Protein AF-A0A359LTY8-F1 (afdb_monomer_lite)

Structure (mmCIF, N/CA/C/O backbone):
data_AF-A0A359LTY8-F1
#
_entry.id   AF-A0A359LTY8-F1
#
loop_
_atom_site.group_PDB
_atom_site.id
_atom_site.type_symbol
_atom_site.label_atom_id
_atom_site.label_alt_id
_atom_site.label_comp_id
_atom_site.label_asym_id
_atom_site.label_entity_id
_atom_site.label_seq_id
_atom_site.pdbx_PDB_ins_code
_atom_site.Cartn_x
_atom_site.Cartn_y
_atom_site.Cartn_z
_atom_site.occupancy
_atom_site.B_iso_or_equiv
_atom_site.auth_seq_id
_atom_site.auth_comp_id
_atom_site.auth_asym_id
_atom_site.auth_atom_id
_atom_site.pdbx_PDB_model_num
ATOM 1 N N . MET A 1 1 ? -31.090 0.690 12.056 1.00 38.19 1 MET A N 1
ATOM 2 C CA . MET A 1 1 ? -30.460 1.185 13.301 1.00 38.19 1 MET A CA 1
ATOM 3 C C . MET A 1 1 ? -28.945 1.037 13.188 1.00 38.19 1 MET A C 1
ATOM 5 O O . MET A 1 1 ? -28.406 -0.015 13.500 1.00 38.19 1 MET A O 1
ATOM 9 N N . THR A 1 2 ? -28.250 2.045 12.663 1.00 41.59 2 THR A N 1
ATOM 10 C CA . THR A 1 2 ? -26.782 2.057 12.565 1.00 41.59 2 THR A CA 1
ATOM 11 C C . THR A 1 2 ? -26.205 2.584 13.872 1.00 41.59 2 THR A C 1
ATOM 13 O O . THR A 1 2 ? -26.205 3.787 14.115 1.00 41.59 2 THR A O 1
ATOM 16 N N . ARG A 1 3 ? -25.749 1.672 14.737 1.00 47.59 3 ARG A N 1
ATOM 17 C CA . ARG A 1 3 ? -24.949 2.017 15.918 1.00 47.59 3 ARG A CA 1
ATOM 18 C C . ARG A 1 3 ? -23.685 2.731 15.429 1.00 47.59 3 ARG A C 1
ATOM 20 O O . ARG A 1 3 ? -22.875 2.121 14.736 1.00 47.59 3 ARG A O 1
ATOM 27 N N . THR A 1 4 ? -23.524 4.002 15.782 1.00 49.31 4 THR A N 1
ATOM 28 C CA . THR A 1 4 ? -22.306 4.806 15.595 1.00 49.31 4 THR A CA 1
ATOM 29 C C . THR A 1 4 ? -21.223 4.333 16.568 1.00 49.31 4 THR A C 1
ATOM 31 O O . THR A 1 4 ? -20.858 5.030 17.510 1.00 49.31 4 THR A O 1
ATOM 34 N N . GLY A 1 5 ? -20.787 3.084 16.412 1.00 60.16 5 GLY A N 1
ATOM 35 C CA . GLY A 1 5 ? -19.687 2.499 17.170 1.00 60.16 5 GLY A CA 1
ATOM 36 C C . GLY A 1 5 ? -18.412 2.490 16.338 1.00 60.16 5 GLY A C 1
ATOM 37 O O . GLY A 1 5 ? -18.469 2.340 15.119 1.00 60.16 5 GLY A O 1
ATOM 38 N N . THR A 1 6 ? -17.266 2.623 16.998 1.00 84.44 6 THR A N 1
ATOM 39 C CA . THR A 1 6 ? -15.943 2.475 16.385 1.00 84.44 6 THR A CA 1
ATOM 40 C C . THR A 1 6 ? -15.861 1.152 15.619 1.00 84.44 6 THR A C 1
ATOM 42 O O . THR A 1 6 ? -16.055 0.078 16.197 1.00 84.44 6 THR A O 1
ATOM 45 N N . HIS A 1 7 ? -15.601 1.228 14.313 1.00 89.62 7 HIS A N 1
ATOM 46 C CA . HIS A 1 7 ? -15.400 0.048 13.478 1.00 89.62 7 HIS A CA 1
ATOM 47 C C . HIS A 1 7 ? -13.996 -0.541 13.706 1.00 89.62 7 HIS A C 1
ATOM 49 O O . HIS A 1 7 ? -13.053 0.211 13.963 1.00 89.62 7 HIS A O 1
ATOM 55 N N . PRO A 1 8 ? -13.837 -1.872 13.620 1.00 91.56 8 PRO A N 1
ATOM 56 C CA . PRO A 1 8 ? -12.529 -2.519 13.590 1.00 91.56 8 PRO A CA 1
ATOM 57 C C . PRO A 1 8 ? -11.682 -1.998 12.425 1.00 91.56 8 PRO A C 1
ATOM 59 O O . PRO A 1 8 ? -12.214 -1.681 11.363 1.00 91.56 8 PRO A O 1
ATOM 62 N N . GLY A 1 9 ? -10.365 -1.929 12.615 1.00 93.00 9 GLY A N 1
ATOM 63 C CA . GLY A 1 9 ? -9.453 -1.487 11.560 1.00 93.00 9 GLY A CA 1
ATOM 64 C C . GLY A 1 9 ? -9.380 -2.479 10.396 1.00 93.00 9 GLY A C 1
ATOM 65 O O . GLY A 1 9 ? -9.531 -3.687 10.588 1.00 93.00 9 GLY A O 1
ATOM 66 N N . GLU A 1 10 ? -9.071 -1.979 9.200 1.00 94.56 10 GLU A N 1
ATOM 67 C CA . GLU A 1 10 ? -9.000 -2.768 7.958 1.00 94.56 10 GLU A CA 1
ATOM 68 C C . GLU A 1 10 ? -8.065 -3.981 8.074 1.00 94.56 10 GLU A C 1
ATOM 70 O O . GLU A 1 10 ? -8.433 -5.091 7.696 1.00 94.56 10 GLU A O 1
ATOM 75 N N . ALA A 1 11 ? -6.893 -3.808 8.696 1.00 94.56 11 ALA A N 1
ATOM 76 C CA . ALA A 1 11 ? -5.943 -4.898 8.915 1.00 94.56 11 ALA A CA 1
ATOM 77 C C . ALA A 1 11 ? -6.537 -6.046 9.751 1.00 94.56 11 ALA A C 1
ATOM 79 O O . ALA A 1 11 ? -6.280 -7.214 9.469 1.00 94.56 11 ALA A O 1
ATOM 80 N N . GLN A 1 12 ? -7.368 -5.742 10.755 1.00 95.19 12 GLN A N 1
ATOM 81 C CA . GLN A 1 12 ? -8.017 -6.772 11.572 1.00 95.19 12 GLN A CA 1
ATOM 82 C C . GLN A 1 12 ? -9.077 -7.532 10.774 1.00 95.19 12 GLN A C 1
ATOM 84 O O . GLN A 1 12 ? -9.189 -8.747 10.923 1.00 95.19 12 GLN A O 1
ATOM 89 N N . LEU A 1 13 ? -9.832 -6.833 9.921 1.00 96.31 13 LEU A N 1
ATOM 90 C CA . LEU A 1 13 ? -10.826 -7.442 9.035 1.00 96.31 13 LEU A CA 1
ATOM 91 C C . LEU A 1 13 ? -10.159 -8.355 8.000 1.00 96.31 13 LEU A C 1
ATOM 93 O O . LEU A 1 13 ? -10.617 -9.480 7.803 1.00 96.31 13 LEU A O 1
ATOM 97 N N . ALA A 1 14 ? -9.049 -7.914 7.406 1.00 96.00 14 ALA A N 1
ATOM 98 C CA . ALA A 1 14 ? -8.274 -8.699 6.449 1.00 96.00 14 ALA A CA 1
ATOM 99 C C . ALA A 1 14 ? -7.640 -9.947 7.091 1.00 96.00 14 ALA A C 1
ATOM 101 O O . ALA A 1 14 ? -7.795 -11.051 6.569 1.00 96.00 14 ALA A O 1
ATOM 102 N N . LEU A 1 15 ? -6.995 -9.803 8.257 1.00 95.88 15 LEU A N 1
ATOM 103 C CA . LEU A 1 15 ? -6.442 -10.938 9.011 1.00 95.88 15 LEU A CA 1
ATOM 104 C C . LEU A 1 15 ? -7.540 -11.920 9.429 1.00 95.88 15 LEU A C 1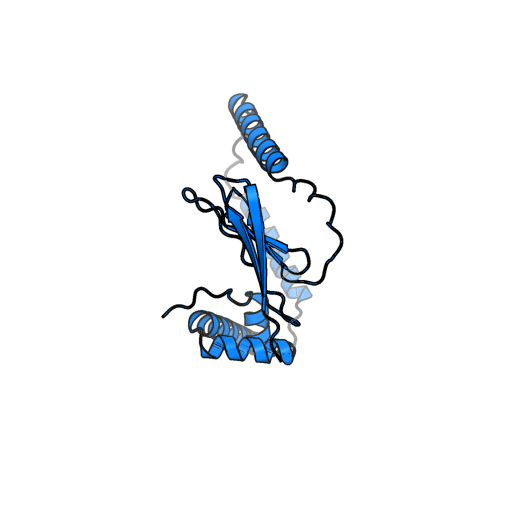
ATOM 106 O O . LEU A 1 15 ? -7.363 -13.133 9.352 1.00 95.88 15 LEU A O 1
ATOM 110 N N . HIS A 1 16 ? -8.705 -11.416 9.836 1.00 96.12 16 HIS A N 1
ATOM 111 C CA . HIS A 1 16 ? -9.835 -12.268 10.185 1.00 96.12 16 HIS A CA 1
ATOM 112 C C . HIS A 1 16 ? -10.397 -13.032 8.988 1.00 96.12 16 HIS A C 1
ATOM 114 O O . HIS A 1 16 ? -10.717 -14.208 9.137 1.00 96.12 16 HIS A O 1
ATOM 120 N N . ALA A 1 17 ? -10.463 -12.404 7.809 1.00 95.62 17 ALA A N 1
ATOM 121 C CA . ALA A 1 17 ? -10.912 -13.053 6.579 1.00 95.62 17 ALA A CA 1
ATOM 122 C C . ALA A 1 17 ? -10.050 -14.271 6.199 1.00 95.62 17 ALA A C 1
ATOM 124 O O . ALA A 1 17 ? -10.551 -15.198 5.568 1.00 95.62 17 ALA A O 1
ATOM 125 N N . ARG A 1 18 ? -8.772 -14.286 6.603 1.00 92.50 18 ARG A N 1
ATOM 126 C CA . ARG A 1 18 ? -7.834 -15.399 6.380 1.00 92.50 18 ARG A CA 1
ATOM 127 C C . ARG A 1 18 ? -7.682 -16.346 7.571 1.00 92.50 18 ARG A C 1
ATOM 129 O O . ARG A 1 18 ? -7.053 -17.385 7.426 1.00 92.50 18 ARG A O 1
ATOM 136 N N . GLY A 1 19 ? -8.277 -16.023 8.720 1.00 92.94 19 GLY A N 1
ATOM 137 C CA . GLY A 1 19 ? -8.120 -16.799 9.954 1.00 92.94 19 GLY A CA 1
ATOM 138 C C . GLY A 1 19 ? -6.815 -16.531 10.714 1.00 92.94 19 GLY A C 1
ATOM 139 O O . GLY A 1 19 ? -6.555 -17.198 11.709 1.00 92.94 19 GLY A O 1
ATOM 140 N N . ASP A 1 20 ? -6.042 -15.522 10.309 1.00 94.50 20 ASP A N 1
ATOM 141 C CA . ASP A 1 20 ? -4.725 -15.184 10.871 1.00 94.50 20 ASP A CA 1
ATOM 142 C C . ASP A 1 20 ? -4.814 -14.279 12.115 1.00 94.50 20 ASP A C 1
ATOM 144 O O . ASP A 1 20 ? -3.811 -13.867 12.700 1.00 94.50 20 ASP A O 1
ATOM 148 N N . LEU A 1 21 ? -6.031 -13.924 12.532 1.00 93.88 21 LEU A N 1
ATOM 149 C CA . LEU A 1 21 ? -6.259 -13.095 13.708 1.00 93.88 21 LEU A CA 1
ATOM 150 C C . LEU A 1 21 ? -6.234 -13.957 14.982 1.00 93.88 21 LEU A C 1
ATOM 152 O O . LEU A 1 21 ? -6.953 -14.949 15.078 1.00 93.88 21 LEU A O 1
ATOM 156 N N . GLY A 1 22 ? -5.468 -13.545 15.998 1.00 93.62 22 GLY A N 1
ATOM 157 C CA . GLY A 1 22 ? -5.382 -14.271 17.271 1.00 93.62 22 GLY A CA 1
ATOM 158 C C . GLY A 1 22 ? -6.752 -14.517 17.925 1.00 93.62 22 GLY A C 1
ATOM 159 O O . GLY A 1 22 ? -7.654 -13.680 17.839 1.00 93.62 22 GLY A O 1
ATOM 160 N N . SER A 1 23 ? -6.908 -15.650 18.618 1.00 93.38 23 SER A N 1
ATOM 161 C CA . SER A 1 23 ? -8.205 -16.206 19.050 1.00 93.38 23 SER A CA 1
ATOM 162 C C . SER A 1 23 ? -9.117 -15.225 19.801 1.00 93.38 23 SER A C 1
ATOM 164 O O . SER A 1 23 ? -10.321 -15.168 19.537 1.00 93.38 23 SER A O 1
ATOM 166 N N . TRP A 1 24 ? -8.552 -14.408 20.696 1.00 93.62 24 TRP A N 1
ATOM 167 C CA . TRP A 1 24 ? -9.291 -13.381 21.441 1.00 93.62 24 TRP A CA 1
ATOM 168 C C . TRP A 1 24 ? -9.776 -12.230 20.554 1.00 93.62 24 TRP A C 1
ATOM 170 O O . TRP A 1 24 ? -10.943 -11.832 20.621 1.00 93.62 24 TRP A O 1
ATOM 180 N N . ALA A 1 25 ? -8.904 -11.719 19.684 1.00 92.88 25 ALA A N 1
ATOM 181 C CA . ALA A 1 25 ? -9.248 -10.661 18.741 1.00 92.88 25 ALA A CA 1
ATOM 182 C C . ALA A 1 25 ? -10.275 -11.156 17.708 1.00 92.88 25 ALA A C 1
ATOM 184 O O . ALA A 1 25 ? -11.252 -10.460 17.433 1.00 92.88 25 ALA A O 1
ATOM 185 N N . ALA A 1 26 ? -10.131 -12.395 17.227 1.00 94.06 26 ALA A N 1
ATOM 186 C CA . ALA A 1 26 ? -11.101 -13.053 16.357 1.00 94.06 26 ALA A CA 1
ATOM 187 C C . ALA A 1 26 ? -12.468 -13.235 17.026 1.00 94.06 26 ALA A C 1
ATOM 189 O O . ALA A 1 26 ? -13.500 -13.061 16.381 1.00 94.06 26 ALA A O 1
ATOM 190 N N . TRP A 1 27 ? -12.521 -13.566 18.318 1.00 95.31 27 TRP A N 1
ATOM 191 C CA . TRP A 1 27 ? -13.790 -13.644 19.045 1.00 95.31 27 TRP A CA 1
ATOM 192 C C . TRP A 1 27 ? -14.477 -12.276 19.176 1.00 95.31 27 TRP A C 1
ATOM 194 O O . TRP A 1 27 ? -15.658 -12.148 18.837 1.00 95.31 27 TRP A O 1
ATOM 204 N N . LYS A 1 28 ? -13.742 -11.237 19.596 1.00 93.75 28 LYS A N 1
ATOM 205 C CA . LYS A 1 28 ? -14.280 -9.868 19.705 1.00 93.75 28 LYS A CA 1
ATOM 206 C C . LYS A 1 28 ? -14.789 -9.363 18.354 1.00 93.75 28 LYS A C 1
ATOM 208 O O . LYS A 1 28 ? -15.870 -8.780 18.280 1.00 93.75 28 LYS A O 1
ATOM 213 N N . LEU A 1 29 ? -14.030 -9.620 17.291 1.00 94.56 29 LEU A N 1
ATOM 214 C CA . LEU A 1 29 ? -14.402 -9.219 15.944 1.00 94.56 29 LEU A CA 1
ATOM 215 C C . LEU A 1 29 ? -15.642 -9.970 15.447 1.00 94.56 29 LEU A C 1
ATOM 217 O O . LEU A 1 29 ? -16.570 -9.322 14.977 1.00 94.56 29 LEU A O 1
ATOM 221 N N . ARG A 1 30 ? -15.736 -11.292 15.649 1.00 94.81 30 ARG A N 1
ATOM 222 C CA . ARG A 1 30 ? -16.945 -12.075 15.319 1.00 94.81 30 ARG A CA 1
ATOM 223 C C . ARG A 1 30 ? -18.203 -11.520 15.983 1.00 94.81 30 ARG A C 1
ATOM 225 O O . ARG A 1 30 ? -19.237 -11.407 15.329 1.00 94.81 30 ARG A O 1
ATOM 232 N N . ARG A 1 31 ? -18.112 -11.098 17.251 1.00 94.44 31 ARG A N 1
ATOM 233 C CA . ARG A 1 31 ? -19.228 -10.423 17.935 1.00 94.44 31 ARG A CA 1
ATOM 234 C C . ARG A 1 31 ? -19.644 -9.123 17.249 1.00 94.44 31 ARG A C 1
ATOM 236 O O . ARG A 1 31 ? -20.834 -8.840 17.199 1.00 94.44 31 ARG A O 1
ATOM 243 N N . HIS A 1 32 ? -18.695 -8.336 16.744 1.00 94.50 32 HIS A N 1
ATOM 244 C CA . HIS A 1 32 ? -19.001 -7.120 15.986 1.00 94.50 32 HIS A CA 1
ATOM 245 C C . HIS A 1 32 ? -19.616 -7.443 14.616 1.00 94.50 32 HIS A C 1
ATOM 247 O O . HIS A 1 32 ? -20.603 -6.821 14.227 1.00 94.50 32 HIS A O 1
ATOM 253 N N . LEU A 1 33 ? -19.079 -8.436 13.902 1.00 95.31 33 LEU A N 1
ATOM 254 C CA . LEU A 1 33 ? -19.579 -8.850 12.586 1.00 95.31 33 LEU A CA 1
ATOM 255 C C . LEU A 1 33 ? -21.029 -9.346 12.645 1.00 95.31 33 LEU A C 1
ATOM 257 O O . LEU A 1 33 ? -21.794 -9.055 11.735 1.00 95.31 33 LEU A O 1
ATOM 261 N N . ALA A 1 34 ? -21.442 -9.979 13.748 1.00 94.75 34 ALA A N 1
ATOM 262 C CA . ALA A 1 34 ? -22.824 -10.421 13.958 1.00 94.75 34 ALA A CA 1
ATOM 263 C C . ALA A 1 34 ? -23.863 -9.279 13.978 1.00 94.75 34 ALA A C 1
ATOM 265 O O . ALA A 1 34 ? -25.053 -9.527 13.807 1.00 94.75 34 ALA A O 1
ATOM 266 N N . VAL A 1 35 ? -23.435 -8.033 14.205 1.00 93.56 35 VAL A N 1
ATOM 267 C CA . VAL A 1 35 ? -24.318 -6.853 14.277 1.00 93.56 35 VAL A CA 1
ATOM 268 C C . VAL A 1 35 ? -23.990 -5.780 13.238 1.00 93.56 35 VAL A C 1
ATOM 270 O O . VAL A 1 35 ? -24.796 -4.874 13.027 1.00 93.56 35 VAL A O 1
ATOM 273 N N . CYS A 1 36 ? -22.833 -5.853 12.575 1.00 95.06 36 CYS A N 1
ATOM 274 C CA . CYS A 1 36 ? -22.389 -4.847 11.617 1.00 95.06 36 CYS A CA 1
ATOM 275 C C . CYS A 1 36 ? -22.279 -5.408 10.193 1.00 95.06 36 CYS A C 1
ATOM 277 O O . CYS A 1 36 ? -21.237 -5.920 9.783 1.00 95.06 36 CYS A O 1
ATOM 279 N N . ALA A 1 37 ? -23.324 -5.180 9.392 1.00 94.56 37 ALA A N 1
ATOM 280 C CA . ALA A 1 37 ? -23.362 -5.591 7.987 1.00 94.56 37 ALA A CA 1
ATOM 281 C C . ALA A 1 37 ? -22.264 -4.941 7.120 1.00 94.56 37 ALA A C 1
ATOM 283 O O . ALA A 1 37 ? -21.898 -5.481 6.081 1.00 94.56 37 ALA A O 1
ATOM 284 N N . ARG A 1 38 ? -21.735 -3.769 7.507 1.00 94.50 38 ARG A N 1
ATOM 285 C CA . ARG A 1 38 ? -20.628 -3.124 6.780 1.00 94.50 38 ARG A CA 1
ATOM 286 C C . ARG A 1 38 ? -19.344 -3.939 6.906 1.00 94.50 38 ARG A C 1
ATOM 288 O O . ARG A 1 38 ? -18.784 -4.335 5.891 1.00 94.50 38 ARG A O 1
ATOM 295 N N . CYS A 1 39 ? -18.915 -4.200 8.138 1.00 95.75 39 CYS A N 1
ATOM 296 C CA . CYS A 1 39 ? -17.687 -4.945 8.392 1.00 95.75 39 CYS A CA 1
ATOM 297 C C . CYS A 1 39 ? -17.805 -6.396 7.910 1.00 95.75 39 CYS A C 1
ATOM 299 O O . CYS A 1 39 ? -16.828 -6.959 7.431 1.00 95.75 39 CYS A O 1
ATOM 301 N N . GLU A 1 40 ? -19.004 -6.985 7.952 1.00 96.19 40 GLU A N 1
ATOM 302 C CA . GLU A 1 40 ? -19.253 -8.294 7.342 1.00 96.19 40 GLU A CA 1
ATOM 303 C C . GLU A 1 40 ? -19.016 -8.281 5.824 1.00 96.19 40 GLU A C 1
ATOM 305 O O . GLU A 1 40 ? -18.330 -9.161 5.301 1.00 96.19 40 GLU A O 1
ATOM 310 N N . ARG A 1 41 ? -19.530 -7.272 5.105 1.00 96.94 41 ARG A N 1
ATOM 311 C CA . ARG A 1 41 ? -19.270 -7.130 3.663 1.00 96.94 41 ARG A CA 1
ATOM 312 C C . ARG A 1 41 ? -17.784 -6.963 3.365 1.00 96.94 41 ARG A C 1
ATOM 314 O O . ARG A 1 41 ? -17.294 -7.608 2.447 1.00 96.94 41 ARG A O 1
ATOM 321 N N . GLU A 1 42 ? -17.074 -6.140 4.132 1.00 97.19 42 GLU A N 1
ATOM 322 C CA . GLU A 1 42 ? -15.629 -5.937 3.959 1.00 97.19 42 GLU A CA 1
ATOM 323 C C . GLU A 1 42 ? -14.849 -7.251 4.149 1.00 97.19 42 GLU A C 1
ATOM 325 O O . GLU A 1 42 ? -14.045 -7.612 3.293 1.00 97.19 42 GLU A O 1
ATOM 330 N N . VAL A 1 43 ? -15.154 -8.038 5.189 1.00 97.44 43 VAL A N 1
ATOM 331 C CA . VAL A 1 43 ? -14.540 -9.367 5.399 1.00 97.44 43 VAL A CA 1
ATOM 332 C C . VAL A 1 43 ? -14.807 -10.309 4.222 1.00 97.44 43 VAL A C 1
ATOM 334 O O . VAL A 1 43 ? -13.889 -10.990 3.766 1.00 97.44 43 VAL A O 1
ATOM 337 N N . ARG A 1 44 ? -16.034 -10.327 3.685 1.00 97.31 44 ARG A N 1
ATOM 338 C CA . ARG A 1 44 ? -16.367 -11.143 2.503 1.00 97.31 44 ARG A CA 1
ATOM 339 C C . ARG A 1 44 ? -15.598 -10.703 1.255 1.00 97.31 44 ARG A C 1
ATOM 341 O O . ARG A 1 44 ? -15.174 -11.558 0.485 1.00 97.31 44 ARG A O 1
ATOM 348 N N . LEU A 1 45 ? -15.393 -9.398 1.060 1.00 97.56 45 LEU A N 1
ATOM 349 C CA . LEU A 1 45 ? -14.581 -8.880 -0.047 1.00 97.56 45 LEU A CA 1
ATOM 350 C C . LEU A 1 45 ? -13.122 -9.325 0.079 1.00 97.56 45 LEU A C 1
ATOM 352 O O . LEU A 1 45 ? -12.543 -9.790 -0.903 1.00 97.56 45 LEU A O 1
ATOM 356 N N . TYR A 1 46 ? -12.547 -9.250 1.281 1.00 97.38 46 TYR A N 1
ATOM 357 C CA . TYR A 1 46 ? -11.192 -9.747 1.519 1.00 97.38 46 TYR A CA 1
ATOM 358 C C . TYR A 1 46 ? -11.082 -11.255 1.283 1.00 97.38 46 TYR A C 1
ATOM 360 O O . TYR A 1 46 ? -10.135 -11.690 0.631 1.00 97.38 46 TYR A O 1
ATOM 368 N N . ALA A 1 47 ? -12.059 -12.044 1.741 1.00 96.19 47 ALA A N 1
ATOM 369 C CA . ALA A 1 47 ? -12.101 -13.485 1.493 1.00 96.19 47 ALA A CA 1
ATOM 370 C C . ALA A 1 47 ? -12.177 -13.805 -0.013 1.00 96.19 47 ALA A C 1
ATOM 372 O O . ALA A 1 47 ? -11.386 -14.600 -0.517 1.00 96.19 47 ALA A O 1
ATOM 373 N N . ALA A 1 48 ? -13.045 -13.119 -0.761 1.00 96.88 48 ALA A N 1
ATOM 374 C CA . ALA A 1 48 ? -13.169 -13.310 -2.206 1.00 96.88 48 ALA A CA 1
ATOM 375 C C . ALA A 1 48 ? -11.884 -12.930 -2.967 1.00 96.88 48 ALA A C 1
ATOM 377 O O . ALA A 1 48 ? -11.467 -13.646 -3.881 1.00 96.88 48 ALA A O 1
ATOM 378 N N . ALA A 1 49 ? -11.227 -11.831 -2.581 1.00 96.00 49 ALA A N 1
ATOM 379 C CA . ALA A 1 49 ? -9.948 -11.420 -3.162 1.00 96.00 49 ALA A CA 1
ATOM 380 C C . ALA A 1 49 ? -8.843 -12.451 -2.879 1.00 96.00 49 ALA A C 1
ATOM 382 O O . ALA A 1 49 ? -8.089 -12.832 -3.775 1.00 96.00 49 ALA A O 1
ATOM 383 N N . ALA A 1 50 ? -8.790 -12.948 -1.645 1.00 94.12 50 ALA A N 1
ATOM 384 C CA . ALA A 1 50 ? -7.880 -13.997 -1.209 1.00 94.12 50 ALA A CA 1
ATOM 385 C C . ALA A 1 50 ? -8.055 -15.308 -1.990 1.00 94.12 50 ALA A C 1
ATOM 387 O O . ALA A 1 50 ? -7.063 -15.915 -2.398 1.00 94.12 50 ALA A O 1
ATOM 388 N N . GLU A 1 51 ? -9.293 -15.739 -2.219 1.00 94.69 51 GLU A N 1
ATOM 389 C CA . GLU A 1 51 ? -9.584 -16.904 -3.054 1.00 94.69 51 GLU A CA 1
ATOM 390 C C . GLU A 1 51 ? -9.226 -16.664 -4.524 1.00 94.69 51 GLU A C 1
ATOM 392 O O . GLU A 1 51 ? -8.709 -17.561 -5.188 1.00 94.69 51 GLU A O 1
ATOM 397 N N . GLY A 1 52 ? -9.472 -15.456 -5.040 1.00 94.81 52 GLY A N 1
ATOM 398 C CA . GLY A 1 52 ? -9.060 -15.064 -6.389 1.00 94.81 52 GLY A CA 1
ATOM 399 C C . GLY A 1 52 ? -7.550 -15.186 -6.582 1.00 94.81 52 GLY A C 1
ATOM 400 O O . GLY A 1 52 ? -7.102 -15.773 -7.566 1.00 94.81 52 GLY A O 1
ATOM 401 N N . LEU A 1 53 ? -6.777 -14.715 -5.602 1.00 93.06 53 LEU A N 1
ATOM 402 C CA . LEU A 1 53 ? -5.322 -14.864 -5.576 1.00 93.06 53 LEU A CA 1
ATOM 403 C C . LEU A 1 53 ? -4.897 -16.331 -5.482 1.00 93.06 53 LEU A C 1
ATOM 405 O O . LEU A 1 53 ? -3.998 -16.737 -6.209 1.00 93.06 53 LEU A O 1
ATOM 409 N N . ALA A 1 54 ? -5.547 -17.137 -4.637 1.00 91.38 54 ALA A N 1
ATOM 410 C CA . ALA A 1 54 ? -5.230 -18.559 -4.505 1.00 91.38 54 ALA A CA 1
ATOM 411 C C . ALA A 1 54 ? -5.488 -19.335 -5.807 1.00 91.38 54 ALA A C 1
ATOM 413 O O . ALA A 1 54 ? -4.645 -20.124 -6.227 1.00 91.38 54 ALA A O 1
ATOM 414 N N . ARG A 1 55 ? -6.611 -19.068 -6.489 1.00 93.00 55 ARG A N 1
ATOM 415 C CA . ARG A 1 55 ? -6.905 -19.653 -7.809 1.00 93.00 55 ARG A CA 1
ATOM 416 C C . ARG A 1 55 ? -5.896 -19.216 -8.865 1.00 93.00 55 ARG A C 1
ATOM 418 O O . ARG A 1 55 ? -5.439 -20.045 -9.641 1.00 93.00 55 ARG A O 1
ATOM 425 N N . GLY A 1 56 ? -5.544 -17.930 -8.883 1.00 90.62 56 GLY A N 1
ATOM 426 C CA . GLY A 1 56 ? -4.528 -17.407 -9.795 1.00 90.62 56 GLY A CA 1
ATOM 427 C C . GLY A 1 56 ? -3.162 -18.045 -9.552 1.00 90.62 56 GLY A C 1
ATOM 428 O O . GLY A 1 56 ? -2.508 -18.457 -10.501 1.00 90.62 56 GLY A O 1
ATOM 429 N N . ALA A 1 57 ? -2.770 -18.196 -8.286 1.00 88.12 57 ALA A N 1
ATOM 430 C CA . ALA A 1 57 ? -1.527 -18.855 -7.905 1.00 88.12 57 ALA A CA 1
ATOM 431 C C . ALA A 1 57 ? -1.508 -20.336 -8.306 1.00 88.12 57 ALA A C 1
ATOM 433 O O . ALA A 1 57 ? -0.489 -20.813 -8.788 1.00 88.12 57 ALA A O 1
ATOM 434 N N . ALA A 1 58 ? -2.636 -21.042 -8.177 1.00 88.94 58 ALA A N 1
ATOM 435 C CA . ALA A 1 58 ? -2.761 -22.435 -8.607 1.00 88.94 58 ALA A CA 1
ATOM 436 C C . ALA A 1 58 ? -2.665 -22.622 -10.134 1.00 88.94 58 ALA A C 1
ATOM 438 O O . ALA A 1 58 ? -2.401 -23.726 -10.595 1.00 88.94 58 ALA A O 1
ATOM 439 N N . ALA A 1 59 ? -2.886 -21.564 -10.920 1.00 89.38 59 ALA A N 1
ATOM 440 C CA . ALA A 1 59 ? -2.722 -21.589 -12.372 1.00 89.38 59 ALA A CA 1
ATOM 441 C C . ALA A 1 59 ? -1.282 -21.281 -12.828 1.00 89.38 59 ALA A C 1
ATOM 443 O O . ALA A 1 59 ? -0.997 -21.348 -14.025 1.00 89.38 59 ALA A O 1
ATOM 444 N N . LEU A 1 60 ? -0.384 -20.903 -11.910 1.00 89.12 60 LEU A N 1
ATOM 445 C CA . LEU A 1 60 ? 1.011 -20.625 -12.241 1.00 89.12 60 LEU A CA 1
ATOM 446 C C . LEU A 1 60 ? 1.809 -21.934 -12.371 1.00 89.12 60 LEU A C 1
ATOM 448 O O . LEU A 1 60 ? 1.557 -22.873 -11.617 1.00 89.12 60 LEU A O 1
ATOM 452 N N . PRO A 1 61 ? 2.798 -21.997 -13.283 1.00 90.81 61 PRO A N 1
ATOM 453 C CA . PRO A 1 61 ? 3.715 -23.131 -13.366 1.00 90.81 61 PRO A CA 1
ATOM 454 C C . PRO A 1 61 ? 4.476 -23.342 -12.050 1.00 90.81 61 PRO A C 1
ATOM 456 O O . PRO A 1 61 ? 4.932 -22.374 -11.437 1.00 90.81 61 PRO A O 1
ATOM 459 N N . GLU A 1 62 ? 4.659 -24.600 -11.637 1.00 86.12 62 GLU A N 1
ATOM 460 C CA . GLU A 1 62 ? 5.400 -24.942 -10.410 1.00 86.12 62 GLU A CA 1
ATOM 461 C C . GLU A 1 62 ? 6.881 -24.529 -10.483 1.00 86.12 62 GLU A C 1
ATOM 463 O O . GLU A 1 62 ? 7.497 -24.213 -9.466 1.00 86.12 62 GLU A O 1
ATOM 468 N N . ASP A 1 63 ? 7.448 -24.478 -11.690 1.00 90.88 63 ASP A N 1
ATOM 469 C CA . ASP A 1 63 ? 8.837 -24.118 -11.978 1.00 90.88 63 ASP A CA 1
ATOM 470 C C . ASP A 1 63 ? 9.037 -22.618 -12.270 1.00 90.88 63 ASP A C 1
ATOM 472 O O . ASP A 1 63 ? 10.098 -22.201 -12.751 1.00 90.88 63 ASP A O 1
ATOM 476 N N . LEU A 1 64 ? 8.041 -21.776 -11.964 1.00 90.06 64 LEU A N 1
ATOM 477 C CA . LEU A 1 64 ? 8.111 -20.343 -12.231 1.00 90.06 64 LEU A CA 1
ATOM 478 C C . LEU A 1 64 ? 9.252 -19.674 -11.448 1.00 90.06 64 LEU A C 1
ATOM 480 O O . LEU A 1 64 ? 9.185 -19.436 -10.240 1.00 90.06 64 LEU A O 1
ATOM 484 N N . ASN A 1 65 ? 10.297 -19.273 -12.172 1.00 92.19 65 ASN A N 1
ATOM 485 C CA . ASN A 1 65 ? 11.403 -18.517 -11.601 1.00 92.19 65 ASN A CA 1
ATOM 486 C C . ASN A 1 65 ? 11.039 -17.027 -11.472 1.00 92.19 65 ASN A C 1
ATOM 488 O O . ASN A 1 65 ? 11.227 -16.237 -12.401 1.00 92.19 65 ASN A O 1
ATOM 492 N N . TRP A 1 66 ? 10.564 -16.636 -10.288 1.00 93.44 66 TRP A N 1
ATOM 493 C CA . TRP A 1 66 ? 10.182 -15.255 -9.965 1.00 93.44 66 TRP A CA 1
ATOM 494 C C . TRP A 1 66 ? 11.290 -14.228 -10.204 1.00 93.44 66 TRP A C 1
ATOM 496 O O . TRP A 1 66 ? 11.014 -13.128 -10.679 1.00 93.44 66 TRP A O 1
ATOM 506 N N . ASN A 1 67 ? 12.546 -14.583 -9.925 1.00 94.44 67 ASN A N 1
ATOM 507 C CA . ASN A 1 67 ? 13.676 -13.679 -10.131 1.00 94.44 67 ASN A CA 1
ATOM 508 C C . ASN A 1 67 ? 13.897 -13.406 -11.619 1.00 94.44 67 ASN A C 1
ATOM 510 O O . ASN A 1 67 ? 14.118 -12.260 -12.015 1.00 94.44 67 ASN A O 1
ATOM 514 N N . ARG A 1 68 ? 13.792 -14.450 -12.447 1.00 94.88 68 ARG A N 1
ATOM 515 C CA . ARG A 1 68 ? 13.883 -14.325 -13.901 1.00 94.88 68 ARG A CA 1
ATOM 516 C C . ARG A 1 68 ? 12.720 -13.504 -14.455 1.00 94.88 68 ARG A C 1
ATOM 518 O O . ARG A 1 68 ? 12.970 -12.549 -15.182 1.00 94.88 68 ARG A O 1
ATOM 525 N N . LEU A 1 69 ? 11.482 -13.807 -14.060 1.00 94.88 69 LEU A N 1
ATOM 526 C CA . LEU A 1 69 ? 10.299 -13.056 -14.494 1.00 94.88 69 LEU A CA 1
ATOM 527 C C . LEU A 1 69 ? 10.401 -11.568 -14.120 1.00 94.88 69 LEU A C 1
ATOM 529 O O . LEU A 1 69 ? 10.134 -10.693 -14.943 1.00 94.88 69 LEU A O 1
ATOM 533 N N . ALA A 1 70 ? 10.832 -11.266 -12.893 1.00 94.56 70 ALA A N 1
ATOM 534 C CA . ALA A 1 70 ? 11.034 -9.894 -12.442 1.00 94.56 70 ALA A CA 1
ATOM 535 C C . ALA A 1 70 ? 12.131 -9.178 -13.248 1.00 94.56 70 ALA A C 1
ATOM 537 O O . ALA A 1 70 ? 11.973 -8.007 -13.606 1.00 94.56 70 ALA A O 1
ATOM 538 N N . ALA A 1 71 ? 13.229 -9.873 -13.563 1.00 95.75 71 ALA A N 1
ATOM 539 C CA . ALA A 1 71 ? 14.296 -9.336 -14.400 1.00 95.75 71 ALA A CA 1
ATOM 540 C C . ALA A 1 71 ? 13.809 -9.044 -15.828 1.00 95.75 71 ALA A C 1
ATOM 542 O O . ALA A 1 71 ? 14.080 -7.960 -16.348 1.00 95.75 71 ALA A O 1
ATOM 543 N N . GLU A 1 72 ? 13.045 -9.959 -16.428 1.00 96.12 72 GLU A N 1
ATOM 544 C CA . GLU A 1 72 ? 12.460 -9.799 -17.763 1.00 96.12 72 GLU A CA 1
ATOM 545 C C . GLU A 1 72 ? 11.453 -8.638 -17.804 1.00 96.12 72 GLU A C 1
ATOM 547 O O . GLU A 1 72 ? 11.548 -7.770 -18.673 1.00 96.12 72 GLU A O 1
ATOM 552 N N . MET A 1 73 ? 10.552 -8.521 -16.821 1.00 97.19 73 MET A N 1
ATOM 553 C CA . MET A 1 73 ? 9.624 -7.383 -16.744 1.00 97.19 73 MET A CA 1
ATOM 554 C C . MET A 1 73 ? 10.346 -6.049 -16.555 1.00 97.19 73 MET A C 1
ATOM 556 O O . MET A 1 73 ? 10.012 -5.057 -17.206 1.00 97.19 73 MET A O 1
ATOM 560 N N . LYS A 1 74 ? 11.383 -6.011 -15.713 1.00 96.75 74 LYS A N 1
ATOM 561 C CA . LYS A 1 74 ? 12.209 -4.812 -15.534 1.00 96.75 74 LYS A CA 1
ATOM 562 C C . LYS A 1 74 ? 12.932 -4.428 -16.825 1.00 96.75 74 LYS A C 1
ATOM 564 O O . LYS A 1 74 ? 13.026 -3.237 -17.132 1.00 96.75 74 LYS A O 1
ATOM 569 N N . ALA A 1 75 ? 13.441 -5.409 -17.567 1.00 95.69 75 ALA A N 1
ATOM 570 C CA . ALA A 1 75 ? 14.064 -5.185 -18.865 1.00 95.69 75 ALA A CA 1
ATOM 571 C C . ALA A 1 75 ? 13.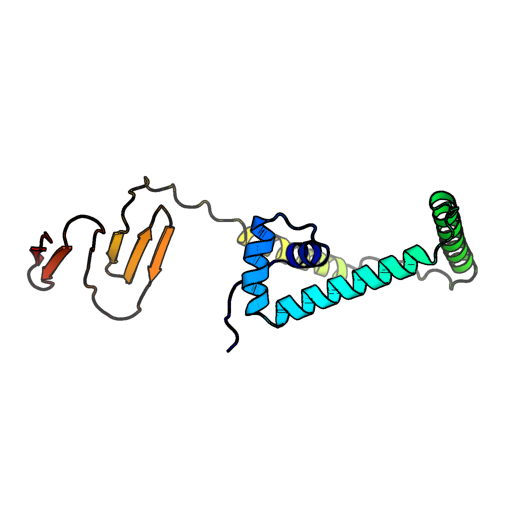052 -4.616 -19.872 1.00 95.69 75 ALA A C 1
ATOM 573 O O . ALA A 1 75 ? 13.348 -3.602 -20.501 1.00 95.69 75 ALA A O 1
ATOM 574 N N . ASN A 1 76 ? 11.840 -5.175 -19.939 1.00 95.19 76 ASN A N 1
ATOM 575 C CA . ASN A 1 76 ? 10.769 -4.689 -20.816 1.00 95.19 76 ASN A CA 1
ATOM 576 C C . ASN A 1 76 ? 10.346 -3.251 -20.489 1.00 95.19 76 ASN A C 1
ATOM 578 O O . ASN A 1 76 ? 10.212 -2.433 -21.396 1.00 95.19 76 ASN A O 1
ATOM 582 N N . ILE A 1 77 ? 10.202 -2.905 -19.206 1.00 94.62 77 ILE A N 1
ATOM 583 C CA . ILE A 1 77 ? 9.885 -1.529 -18.789 1.00 94.62 77 ILE A CA 1
ATOM 584 C C . ILE A 1 77 ? 11.009 -0.572 -19.200 1.00 94.62 77 ILE A C 1
ATOM 586 O O . ILE A 1 77 ? 10.744 0.485 -19.769 1.00 94.62 77 ILE A O 1
ATOM 590 N N . ARG A 1 78 ? 12.274 -0.936 -18.953 1.00 95.00 78 ARG A N 1
ATOM 591 C CA . ARG A 1 78 ? 13.429 -0.110 -19.346 1.00 95.00 78 ARG A CA 1
ATOM 592 C C . ARG A 1 78 ? 13.515 0.076 -20.855 1.00 95.00 78 ARG A C 1
ATOM 594 O O . ARG A 1 78 ? 13.783 1.187 -21.300 1.00 95.00 78 ARG A O 1
ATOM 601 N N . LEU A 1 79 ? 13.270 -0.984 -21.621 1.00 95.31 79 LEU A N 1
ATOM 602 C CA . LEU A 1 79 ? 13.224 -0.920 -23.076 1.00 95.31 79 LEU A CA 1
ATOM 603 C C . LEU A 1 79 ? 12.094 -0.002 -23.544 1.00 95.31 79 LEU A C 1
ATOM 605 O O . LEU A 1 79 ? 12.339 0.857 -24.381 1.00 95.31 79 LEU A O 1
ATOM 609 N N . GLY A 1 80 ? 10.894 -0.126 -22.970 1.00 92.62 80 GLY A N 1
ATOM 610 C CA . GLY A 1 80 ? 9.765 0.753 -23.275 1.00 92.62 80 GLY A CA 1
ATOM 611 C C . GLY A 1 80 ? 10.069 2.225 -22.987 1.00 92.62 80 GLY A C 1
ATOM 612 O O . GLY A 1 80 ? 9.770 3.085 -23.809 1.00 92.62 80 GLY A O 1
ATOM 613 N N . LEU A 1 81 ? 10.737 2.518 -21.867 1.00 92.94 81 LEU A N 1
ATOM 614 C CA . LEU A 1 81 ? 11.182 3.875 -21.532 1.00 92.94 81 LEU A CA 1
ATOM 615 C C . LEU A 1 81 ? 12.257 4.392 -22.496 1.00 92.94 81 LEU A C 1
ATOM 617 O O . LEU A 1 81 ? 12.185 5.540 -22.924 1.00 92.94 81 LEU A O 1
ATOM 621 N N . ALA A 1 82 ? 13.234 3.560 -22.864 1.00 90.25 82 ALA A N 1
ATOM 622 C CA . ALA A 1 82 ? 14.282 3.937 -23.812 1.00 90.25 82 ALA A CA 1
ATOM 623 C C . ALA A 1 82 ? 13.713 4.169 -25.220 1.00 90.25 82 ALA A C 1
ATOM 625 O O . ALA A 1 82 ? 14.002 5.187 -25.843 1.00 90.25 82 ALA A O 1
ATOM 626 N N . ALA A 1 83 ? 12.851 3.270 -25.694 1.00 89.88 83 ALA A N 1
ATOM 627 C CA . ALA A 1 83 ? 12.147 3.413 -26.962 1.00 89.88 83 ALA A CA 1
ATOM 628 C C . ALA A 1 83 ? 11.246 4.656 -26.960 1.00 89.88 83 ALA A C 1
ATOM 630 O O . ALA A 1 83 ? 11.257 5.418 -27.922 1.00 89.88 83 ALA A O 1
ATOM 631 N N . GLY A 1 84 ? 10.532 4.911 -25.860 1.00 86.56 84 GLY A N 1
ATOM 632 C CA . GLY A 1 84 ? 9.725 6.116 -25.677 1.00 86.56 84 GLY A CA 1
ATOM 633 C C . GLY A 1 84 ? 10.551 7.403 -25.639 1.00 86.56 84 GLY A C 1
ATOM 634 O O . GLY A 1 84 ? 10.098 8.422 -26.143 1.00 86.56 84 GLY A O 1
ATOM 635 N N . ALA A 1 85 ? 11.775 7.370 -25.109 1.00 86.06 85 ALA A N 1
ATOM 636 C CA . ALA A 1 85 ? 12.684 8.516 -25.143 1.00 86.06 85 ALA A CA 1
ATOM 637 C C . ALA A 1 85 ? 13.243 8.791 -26.550 1.00 86.06 85 ALA A C 1
ATOM 639 O O . ALA A 1 85 ? 13.514 9.942 -26.879 1.00 86.06 85 ALA A O 1
ATOM 640 N N . ILE A 1 86 ? 13.402 7.752 -27.377 1.00 85.44 86 ILE A N 1
ATOM 641 C CA . ILE A 1 86 ? 13.874 7.875 -28.766 1.00 85.44 86 ILE A CA 1
ATOM 642 C C . ILE A 1 8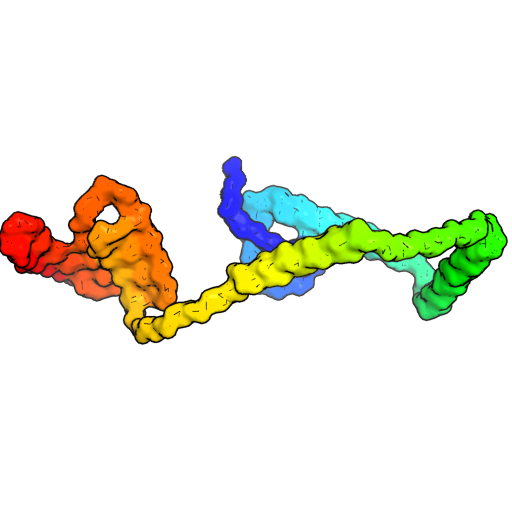6 ? 12.738 8.315 -29.701 1.00 85.44 86 ILE A C 1
ATOM 644 O O . ILE A 1 86 ? 12.951 9.150 -30.575 1.00 85.44 86 ILE A O 1
ATOM 648 N N . ALA A 1 87 ? 11.542 7.747 -29.535 1.00 85.44 87 ALA A N 1
ATOM 649 C CA . ALA A 1 87 ? 10.385 7.999 -30.397 1.00 85.44 87 ALA A CA 1
ATOM 650 C C . ALA A 1 87 ? 9.481 9.144 -29.902 1.00 85.44 87 ALA A C 1
ATOM 652 O O . ALA A 1 87 ? 8.558 9.554 -30.607 1.00 85.44 87 ALA A O 1
ATOM 653 N N . GLY A 1 88 ? 9.699 9.626 -28.679 1.00 78.88 88 GLY A N 1
ATOM 654 C CA . GLY A 1 88 ? 8.893 10.665 -28.051 1.00 78.88 88 GLY A CA 1
ATOM 655 C C . GLY A 1 88 ? 9.162 12.062 -28.618 1.00 78.88 88 GLY A C 1
ATOM 656 O O . GLY A 1 88 ? 10.228 12.318 -29.182 1.00 78.88 88 GLY A O 1
ATOM 657 N N . PRO A 1 89 ? 8.207 12.997 -28.463 1.00 77.38 89 PRO A N 1
ATOM 658 C CA . PRO A 1 89 ? 8.422 14.389 -28.837 1.00 77.38 89 PRO A CA 1
ATOM 659 C C . PRO A 1 89 ? 9.587 14.979 -28.034 1.00 77.38 89 PRO A C 1
ATOM 661 O O . PRO A 1 89 ? 9.804 14.614 -26.877 1.00 77.38 89 PRO A O 1
ATOM 664 N N . ALA A 1 90 ? 10.325 15.909 -28.649 1.00 78.00 90 ALA A N 1
ATOM 665 C CA . ALA A 1 90 ? 11.445 16.581 -27.998 1.00 78.00 90 ALA A CA 1
ATOM 666 C C . ALA A 1 90 ? 11.017 17.144 -26.627 1.00 78.00 90 ALA A C 1
ATOM 668 O O . ALA A 1 90 ? 9.925 17.717 -26.522 1.00 78.00 90 ALA A O 1
ATOM 669 N N . PRO A 1 91 ? 11.846 16.990 -25.575 1.00 73.12 91 PRO A N 1
ATOM 670 C CA . PRO A 1 91 ? 11.500 17.468 -24.246 1.00 73.12 91 PRO A CA 1
ATOM 671 C C . PRO A 1 91 ? 11.207 18.967 -24.301 1.00 73.12 91 PRO A C 1
ATOM 673 O O . PRO A 1 91 ? 12.026 19.758 -24.772 1.00 73.12 91 PRO A O 1
ATOM 676 N N . ALA A 1 92 ? 10.023 19.355 -23.822 1.00 77.50 92 ALA A N 1
ATOM 677 C CA . ALA A 1 92 ? 9.684 20.760 -23.667 1.00 77.50 92 ALA A CA 1
ATOM 678 C C . ALA A 1 92 ? 10.715 21.424 -22.734 1.00 77.50 92 ALA A C 1
ATOM 680 O O . ALA A 1 92 ? 11.151 20.794 -21.762 1.00 77.50 92 ALA A O 1
ATOM 681 N N . PRO A 1 93 ? 11.129 22.675 -23.004 1.00 80.12 93 PRO A N 1
ATOM 682 C CA . PRO A 1 93 ? 12.072 23.373 -22.142 1.00 80.12 93 PRO A CA 1
ATOM 683 C C . PRO A 1 93 ? 11.546 23.392 -20.705 1.00 80.12 93 PRO A C 1
ATOM 685 O O . PRO A 1 93 ? 10.373 23.690 -20.470 1.00 80.12 93 PRO A O 1
ATOM 688 N N . ALA A 1 94 ? 12.418 23.063 -19.748 1.00 77.88 94 ALA A N 1
ATOM 689 C CA . ALA A 1 94 ? 12.048 23.036 -18.340 1.00 77.88 94 ALA A CA 1
ATOM 690 C C . ALA A 1 94 ? 11.449 24.395 -17.932 1.00 77.88 94 ALA A C 1
ATOM 692 O O . ALA A 1 94 ? 12.042 25.439 -18.243 1.00 77.88 94 ALA A O 1
ATOM 693 N N . PRO A 1 95 ? 10.288 24.417 -17.248 1.00 76.00 95 PRO A N 1
ATOM 694 C CA . PRO A 1 95 ? 9.692 25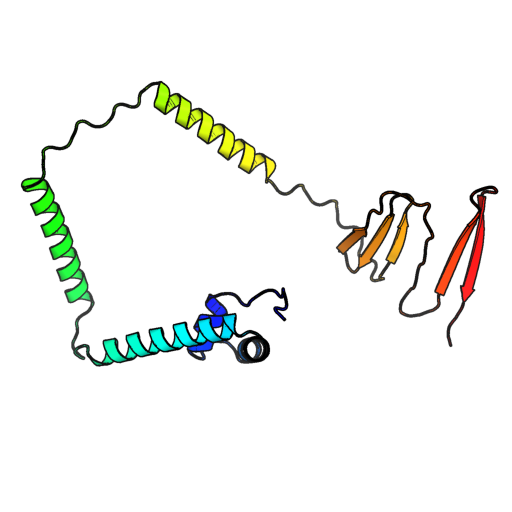.664 -16.806 1.00 76.00 95 PRO A CA 1
ATOM 695 C C . PRO A 1 95 ? 10.663 26.349 -15.846 1.00 76.00 95 PRO A C 1
ATOM 697 O O . PRO A 1 95 ? 11.040 25.802 -14.810 1.00 76.00 95 PRO A O 1
ATOM 700 N N . ARG A 1 96 ? 11.097 27.561 -16.199 1.00 83.25 96 ARG A N 1
ATOM 701 C CA . ARG A 1 96 ? 11.910 28.378 -15.298 1.00 83.25 96 ARG A CA 1
ATOM 702 C C . ARG A 1 96 ? 11.041 28.780 -14.113 1.00 83.25 96 ARG A C 1
ATOM 704 O O . ARG A 1 96 ? 9.914 29.238 -14.311 1.00 83.25 96 ARG A O 1
ATOM 711 N N . LEU A 1 97 ? 11.564 28.629 -12.895 1.00 80.94 97 LEU A N 1
ATOM 712 C CA . LEU A 1 97 ? 10.876 29.082 -11.692 1.00 80.94 97 LEU A CA 1
ATOM 713 C C . LEU A 1 97 ? 10.692 30.598 -11.787 1.00 80.94 97 LEU A C 1
ATOM 715 O O . LEU A 1 97 ? 11.632 31.373 -11.624 1.00 80.94 97 LEU A O 1
ATOM 719 N N . THR A 1 98 ? 9.476 31.020 -12.117 1.00 86.81 98 THR A N 1
ATOM 720 C CA . THR A 1 98 ? 9.138 32.438 -12.144 1.00 86.81 98 THR A CA 1
ATOM 721 C C . THR A 1 98 ? 9.083 32.963 -10.714 1.00 86.81 98 THR A C 1
ATOM 723 O O . THR A 1 98 ? 8.758 32.228 -9.780 1.00 86.81 98 THR A O 1
ATOM 726 N N . TRP A 1 99 ? 9.329 34.260 -10.535 1.00 89.69 99 TRP A N 1
ATOM 72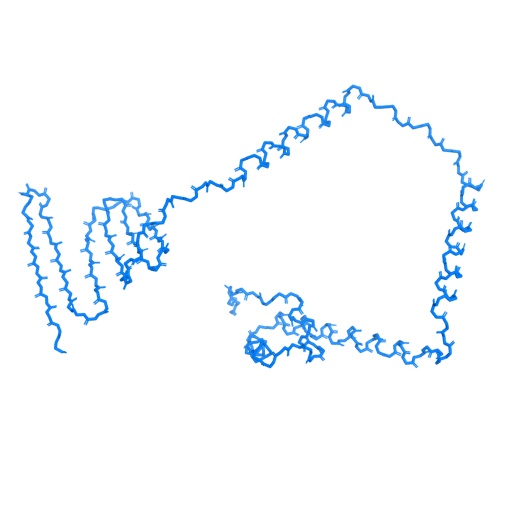7 C CA . TRP A 1 99 ? 9.176 34.927 -9.238 1.00 89.69 99 TRP A CA 1
ATOM 728 C C . TRP A 1 99 ? 7.800 34.666 -8.598 1.00 89.69 99 TRP A C 1
ATOM 730 O O . TRP A 1 99 ? 7.687 34.480 -7.392 1.00 89.69 99 TRP A O 1
ATOM 740 N N . ARG A 1 100 ? 6.750 34.560 -9.425 1.00 88.19 100 ARG A N 1
ATOM 741 C CA . ARG A 1 100 ? 5.380 34.250 -8.986 1.00 88.19 100 ARG A CA 1
ATOM 742 C C . ARG A 1 100 ? 5.272 32.846 -8.394 1.00 88.19 100 ARG A C 1
ATOM 744 O O . ARG A 1 100 ? 4.631 32.673 -7.364 1.00 88.19 100 ARG A O 1
ATOM 751 N N . ALA A 1 101 ? 5.909 31.861 -9.024 1.00 88.31 101 ALA A N 1
ATOM 752 C CA . ALA A 1 101 ? 5.947 30.494 -8.520 1.00 88.31 101 ALA A CA 1
ATOM 753 C C . ALA A 1 101 ? 6.771 30.395 -7.226 1.00 88.31 101 ALA A C 1
ATOM 755 O O . ALA A 1 101 ? 6.330 29.751 -6.279 1.00 88.31 101 ALA A O 1
ATOM 756 N N . ALA A 1 102 ? 7.908 31.095 -7.141 1.00 90.12 102 ALA A N 1
ATOM 757 C CA . ALA A 1 102 ? 8.691 31.178 -5.907 1.00 90.12 102 ALA A CA 1
ATOM 758 C C . ALA A 1 102 ? 7.873 31.785 -4.752 1.00 90.12 102 ALA A C 1
ATOM 760 O O . ALA A 1 102 ? 7.859 31.243 -3.649 1.00 90.12 102 ALA A O 1
ATOM 761 N N . PHE A 1 103 ? 7.124 32.858 -5.025 1.00 95.62 103 PHE A N 1
ATOM 762 C CA . PHE A 1 103 ? 6.255 33.493 -4.036 1.00 95.62 103 PHE A CA 1
ATOM 763 C C . PHE A 1 103 ? 5.106 32.577 -3.590 1.00 95.62 103 PHE A C 1
ATOM 765 O O . PHE A 1 103 ? 4.829 32.471 -2.398 1.00 95.62 103 PHE A O 1
ATOM 772 N N . ALA A 1 104 ? 4.467 31.868 -4.526 1.00 93.50 104 ALA A N 1
ATOM 773 C CA . ALA A 1 104 ? 3.415 30.904 -4.207 1.00 93.50 104 ALA A CA 1
ATOM 774 C C . ALA A 1 104 ? 3.933 29.753 -3.323 1.00 93.50 104 ALA A C 1
ATOM 776 O O . ALA A 1 104 ? 3.277 29.382 -2.350 1.00 93.50 104 ALA A O 1
ATOM 777 N N . ILE A 1 105 ? 5.130 29.231 -3.614 1.00 94.81 105 ILE A N 1
ATOM 778 C CA . ILE A 1 105 ? 5.783 28.194 -2.800 1.00 94.81 105 ILE A CA 1
ATOM 779 C C . ILE A 1 105 ? 6.117 28.728 -1.404 1.00 94.81 105 ILE A C 1
ATOM 781 O O . ILE A 1 105 ? 5.863 28.042 -0.413 1.00 94.81 105 ILE A O 1
ATOM 785 N N . ALA A 1 106 ? 6.639 29.953 -1.303 1.00 95.44 106 ALA A N 1
ATOM 786 C CA . ALA A 1 106 ? 6.935 30.577 -0.017 1.00 95.44 106 ALA A CA 1
ATOM 787 C C . ALA A 1 106 ? 5.662 30.739 0.831 1.00 95.44 106 ALA A C 1
ATOM 789 O O . ALA A 1 106 ? 5.643 30.333 1.993 1.00 95.44 106 ALA A O 1
ATOM 790 N N . ALA A 1 107 ? 4.577 31.242 0.235 1.00 96.12 107 ALA A N 1
ATOM 791 C CA . ALA A 1 107 ? 3.291 31.391 0.911 1.00 96.12 107 ALA A CA 1
ATOM 792 C C . ALA A 1 107 ? 2.729 30.043 1.393 1.00 96.12 107 ALA A C 1
ATOM 794 O O . ALA A 1 107 ? 2.305 29.925 2.542 1.00 96.12 107 ALA A O 1
ATOM 795 N N . LEU A 1 108 ? 2.783 29.006 0.550 1.00 96.88 108 LEU A N 1
ATOM 796 C CA . LEU A 1 108 ? 2.337 27.662 0.916 1.00 96.88 108 LEU A CA 1
ATOM 797 C C . LEU A 1 108 ? 3.162 27.086 2.076 1.00 96.88 108 LEU A C 1
ATOM 799 O O . LEU A 1 108 ? 2.601 26.538 3.022 1.00 96.88 108 LEU A O 1
ATOM 803 N N . THR A 1 109 ? 4.485 27.256 2.030 1.00 97.19 109 THR A N 1
ATOM 804 C CA . THR A 1 109 ? 5.392 26.807 3.096 1.00 97.19 109 THR A CA 1
ATOM 805 C C . THR A 1 109 ? 5.045 27.469 4.429 1.00 97.19 109 THR A C 1
ATOM 807 O O . THR A 1 109 ? 4.970 26.783 5.445 1.00 97.19 109 THR A O 1
ATOM 810 N N . VAL A 1 110 ? 4.762 28.776 4.433 1.00 97.25 110 VAL A N 1
ATOM 811 C CA . VAL A 1 110 ? 4.360 29.506 5.647 1.00 97.25 110 VAL A CA 1
ATOM 812 C C . VAL A 1 110 ? 3.066 28.946 6.239 1.00 97.25 110 VAL A C 1
ATOM 814 O O . VAL A 1 110 ? 2.992 28.762 7.451 1.00 97.25 110 VAL A O 1
ATOM 817 N N . VAL A 1 111 ? 2.064 28.636 5.410 1.00 96.69 111 VAL A N 1
ATOM 818 C CA . VAL A 1 111 ? 0.794 28.045 5.873 1.00 96.69 111 VAL A CA 1
ATOM 819 C C . VAL A 1 111 ? 1.006 26.653 6.470 1.00 96.69 111 VAL A C 1
ATOM 821 O O . VAL A 1 111 ? 0.432 26.330 7.507 1.00 96.69 111 VAL A O 1
ATOM 824 N N . ILE A 1 112 ? 1.848 25.828 5.846 1.00 95.94 112 ILE A N 1
ATOM 825 C CA . ILE A 1 112 ? 2.142 24.479 6.347 1.00 95.94 112 ILE A CA 1
ATOM 826 C C . ILE A 1 112 ? 2.893 24.552 7.678 1.00 95.94 112 ILE A C 1
ATOM 828 O O . ILE A 1 112 ? 2.521 23.866 8.628 1.00 95.94 112 ILE A O 1
ATOM 832 N N . VAL A 1 113 ? 3.924 25.395 7.769 1.00 96.31 113 VAL A N 1
ATOM 833 C CA . VAL A 1 113 ? 4.725 25.550 8.991 1.00 96.31 113 VAL A CA 1
ATOM 834 C C . VAL A 1 113 ? 3.889 26.135 10.125 1.00 96.31 113 VAL A C 1
ATOM 836 O O . VAL A 1 113 ? 3.994 25.656 11.251 1.00 96.31 113 VAL A O 1
ATOM 839 N N . SER A 1 114 ? 3.031 27.121 9.851 1.00 93.81 114 SER A N 1
ATOM 840 C CA . SER A 1 114 ? 2.152 27.695 10.874 1.00 93.81 114 SER A CA 1
ATOM 841 C C . SER A 1 114 ? 1.098 26.694 11.345 1.00 93.81 114 SER A C 1
ATOM 843 O O . SER A 1 114 ? 0.892 26.549 12.548 1.00 93.81 114 SER A O 1
ATOM 845 N N . GLY A 1 115 ? 0.491 25.947 10.419 1.00 90.31 115 GLY A N 1
ATOM 846 C CA . GLY A 1 115 ? -0.439 24.871 10.744 1.00 90.31 115 GLY A CA 1
ATOM 847 C C . GLY A 1 115 ? 0.221 23.777 11.579 1.00 90.31 115 GLY A C 1
ATOM 848 O O . GLY A 1 115 ? -0.358 23.336 12.568 1.00 90.31 115 GLY A O 1
ATOM 849 N N . TRP A 1 116 ? 1.450 23.388 11.232 1.00 93.94 116 TRP A N 1
ATOM 850 C CA . TRP A 1 116 ? 2.230 22.430 12.011 1.00 93.94 116 TRP A CA 1
ATOM 851 C C . TRP A 1 116 ? 2.555 22.966 13.407 1.00 93.94 116 TRP A C 1
ATOM 853 O O . TRP A 1 116 ? 2.306 22.264 14.383 1.00 93.94 116 TRP A O 1
ATOM 863 N N . TRP A 1 117 ? 3.019 24.217 13.513 1.00 92.88 117 TRP A N 1
ATOM 864 C CA . TRP A 1 117 ? 3.365 24.866 14.781 1.00 92.88 117 TRP A CA 1
ATOM 865 C C . TRP A 1 117 ? 2.177 24.952 15.746 1.00 92.88 117 TRP A C 1
ATOM 867 O O . TRP A 1 117 ? 2.302 24.671 16.936 1.00 92.88 117 TRP A O 1
ATOM 877 N N . LEU A 1 118 ? 1.001 25.306 15.227 1.00 86.19 118 LEU A N 1
ATOM 878 C CA . LEU A 1 118 ? -0.232 25.399 16.011 1.00 86.19 118 LEU A CA 1
ATOM 879 C C . LEU A 1 118 ? -0.778 24.029 16.438 1.00 86.19 118 LEU A C 1
ATOM 881 O O . LEU A 1 118 ? -1.582 23.964 17.364 1.00 86.19 118 LEU A O 1
ATOM 885 N N . HIS A 1 119 ? -0.345 22.948 15.788 1.00 80.44 119 HIS A N 1
ATOM 886 C CA . HIS A 1 119 ? -0.732 21.580 16.129 1.00 80.44 119 HIS A CA 1
ATOM 887 C C . HIS A 1 119 ? 0.233 20.893 17.102 1.00 80.44 119 HIS A C 1
ATOM 889 O O . HIS A 1 119 ? 0.033 19.712 17.402 1.00 80.44 119 HIS A O 1
ATOM 895 N N . LEU A 1 120 ? 1.277 21.580 17.595 1.00 77.00 120 LEU A N 1
ATOM 896 C CA . LEU A 1 120 ? 2.108 20.992 18.642 1.00 77.00 120 LEU A CA 1
ATOM 897 C C . LEU A 1 120 ? 1.244 20.757 19.894 1.00 77.00 120 LEU A C 1
ATOM 899 O O . LEU A 1 120 ? 0.572 21.685 20.353 1.00 77.00 120 LEU A O 1
ATOM 903 N N . PRO A 1 121 ? 1.250 19.533 20.453 1.00 63.00 121 PRO A N 1
ATOM 904 C CA . PRO A 1 121 ? 0.496 19.229 21.657 1.00 63.00 121 PRO A CA 1
ATOM 905 C C . PRO A 1 121 ? 0.975 20.151 22.777 1.00 63.00 121 PRO A C 1
ATOM 907 O O . PRO A 1 121 ? 2.159 20.165 23.120 1.00 63.00 121 PRO A O 1
ATOM 910 N N . GLN A 1 122 ? 0.054 20.943 23.326 1.00 65.62 122 GLN A N 1
ATOM 911 C CA . GLN A 1 122 ? 0.335 21.729 24.520 1.00 65.62 122 GLN A CA 1
ATOM 912 C C . GLN A 1 122 ? 0.809 20.769 25.619 1.00 65.62 122 GLN A C 1
ATOM 914 O O . GLN A 1 122 ? 0.188 19.713 25.786 1.00 65.62 122 GLN A O 1
ATOM 919 N N . PRO A 1 123 ? 1.896 21.084 26.352 1.00 55.59 123 PRO A N 1
ATOM 920 C CA . PRO A 1 123 ? 2.317 20.280 27.488 1.00 55.59 123 PRO A CA 1
ATOM 921 C C . PRO A 1 123 ? 1.128 20.137 28.434 1.00 55.59 123 PRO A C 1
ATOM 923 O O . PRO A 1 123 ? 0.642 21.128 28.981 1.00 55.59 123 PRO A O 1
ATOM 926 N N . GLY A 1 124 ? 0.618 18.910 28.554 1.00 54.19 124 GLY A N 1
ATOM 927 C CA . GLY A 1 124 ? -0.455 18.598 29.482 1.00 54.19 124 GLY A CA 1
ATOM 928 C C . GLY A 1 124 ? -0.053 19.074 30.872 1.00 54.19 124 GLY A C 1
ATOM 929 O O . GLY A 1 124 ? 1.093 18.886 31.285 1.00 54.19 124 GLY A O 1
ATOM 930 N N . ALA A 1 125 ? -0.984 19.736 31.558 1.00 54.47 125 ALA A N 1
ATOM 931 C CA . ALA A 1 125 ? -0.803 20.155 32.940 1.00 54.47 125 ALA A CA 1
ATOM 932 C C . ALA A 1 125 ? -0.258 18.983 33.785 1.00 54.47 125 ALA A C 1
ATOM 934 O O . ALA A 1 125 ? -0.618 17.830 33.518 1.00 54.47 125 ALA A O 1
ATOM 935 N N . PRO A 1 126 ? 0.623 19.248 34.769 1.00 44.78 126 PRO A N 1
ATOM 936 C CA . PRO A 1 126 ? 1.257 18.197 35.555 1.00 44.78 126 PRO A CA 1
ATOM 937 C C . PRO A 1 126 ? 0.200 17.267 36.170 1.00 44.78 126 PRO A C 1
ATOM 939 O O . PRO A 1 126 ? -0.852 17.750 36.601 1.00 44.78 126 PRO A O 1
ATOM 942 N N . PRO A 1 127 ? 0.452 15.946 36.204 1.00 43.06 127 PRO A N 1
ATOM 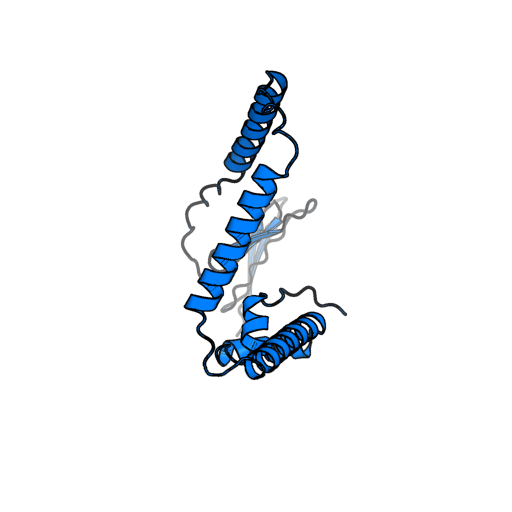943 C CA . PRO A 1 127 ? -0.520 14.982 36.693 1.00 43.06 127 PRO A CA 1
ATOM 944 C C . PRO A 1 127 ? -0.845 15.288 38.156 1.00 43.06 127 PRO A C 1
ATOM 946 O O . PRO A 1 127 ? 0.018 15.191 39.030 1.00 43.06 127 PRO A O 1
ATOM 949 N N . ALA A 1 128 ? -2.095 15.672 38.420 1.00 50.00 128 ALA A N 1
ATOM 950 C CA . ALA A 1 128 ? -2.621 15.685 39.774 1.00 50.00 128 ALA A CA 1
ATOM 951 C C . ALA A 1 128 ? -2.569 14.248 40.311 1.00 50.00 128 ALA A C 1
ATOM 953 O O . ALA A 1 128 ? -2.937 13.308 39.603 1.00 50.00 128 ALA A O 1
ATOM 954 N N . ALA A 1 129 ? -2.050 14.094 41.530 1.00 43.50 129 ALA A N 1
ATOM 955 C CA . ALA A 1 129 ? -1.885 12.812 42.200 1.00 43.50 129 ALA A CA 1
ATOM 956 C C . ALA A 1 129 ? -3.167 11.971 42.095 1.00 43.50 129 ALA A C 1
ATOM 958 O O . ALA A 1 129 ? -4.271 12.477 42.290 1.00 43.50 129 ALA A O 1
ATOM 959 N N . ALA A 1 130 ? -3.002 10.701 41.729 1.00 41.44 130 ALA A N 1
ATOM 960 C CA . ALA A 1 130 ? -4.094 9.771 41.507 1.00 41.44 130 ALA A CA 1
ATOM 961 C C . ALA A 1 130 ? -4.852 9.510 42.816 1.00 41.44 130 ALA A C 1
ATOM 963 O O . ALA A 1 130 ? -4.437 8.675 43.614 1.00 41.44 130 ALA A O 1
ATOM 964 N N . ASP A 1 131 ? -5.970 10.209 43.006 1.00 42.62 131 ASP A N 1
ATOM 965 C CA . ASP A 1 131 ? -7.001 9.827 43.964 1.00 42.62 131 ASP A CA 1
ATOM 966 C C . ASP A 1 131 ? -8.006 8.932 43.232 1.00 42.62 131 ASP A C 1
ATOM 968 O O . ASP A 1 131 ? -8.686 9.337 42.285 1.00 42.62 131 ASP A O 1
ATOM 972 N N . SER A 1 132 ? -8.042 7.662 43.623 1.00 43.31 132 SER A N 1
ATOM 973 C CA . SER A 1 132 ? -8.868 6.601 43.046 1.00 43.31 132 SER A CA 1
ATOM 974 C C . SER A 1 132 ? -10.319 6.684 43.530 1.00 43.31 132 SER A C 1
ATOM 976 O O . SER A 1 132 ? -10.848 5.741 44.117 1.00 43.31 132 SER A O 1
ATOM 978 N N . GLY A 1 133 ? -10.960 7.826 43.296 1.00 47.84 133 GLY A N 1
ATOM 979 C CA . GLY A 1 133 ? -12.377 8.049 43.555 1.00 47.84 133 GLY A CA 1
ATOM 980 C C . GLY A 1 133 ? -13.001 8.798 42.386 1.00 47.84 133 GLY A C 1
ATOM 981 O O . GLY A 1 133 ? -12.416 9.751 41.879 1.00 47.84 133 GLY A O 1
ATOM 982 N N . ILE A 1 134 ? -14.181 8.364 41.940 1.00 46.44 134 ILE A N 1
ATOM 983 C CA . ILE A 1 134 ? -14.985 9.152 41.004 1.00 46.44 134 ILE A CA 1
ATOM 984 C C . ILE A 1 134 ? -15.461 10.385 41.771 1.00 46.44 134 ILE A C 1
ATOM 986 O O . ILE A 1 134 ? -16.367 10.292 42.598 1.00 46.44 134 ILE A O 1
ATOM 990 N N . VAL A 1 135 ? -14.828 11.532 41.533 1.00 50.62 135 VAL A N 1
ATOM 991 C CA . VAL A 1 135 ? -15.240 12.800 42.143 1.00 50.62 135 VAL A CA 1
ATOM 992 C C . VAL A 1 135 ? -16.096 13.542 41.125 1.00 50.62 135 VAL A C 1
ATOM 994 O O . VAL A 1 135 ? -15.582 14.064 40.135 1.00 50.62 135 VAL A O 1
ATOM 997 N N . LEU A 1 136 ? -17.411 13.565 41.361 1.00 47.56 136 LEU A N 1
ATOM 998 C CA . LEU A 1 136 ? -18.310 14.546 40.755 1.00 47.56 136 LEU A CA 1
ATOM 999 C C . LEU A 1 136 ? -18.256 15.820 41.602 1.00 47.56 136 LEU A C 1
ATOM 1001 O O . LEU A 1 136 ? -18.695 15.819 42.750 1.00 47.56 136 LEU A O 1
ATOM 1005 N N . ALA A 1 137 ? -17.737 16.906 41.039 1.00 49.34 137 ALA A N 1
ATOM 1006 C CA . ALA A 1 137 ? -17.793 18.229 41.646 1.00 49.34 137 ALA A CA 1
ATOM 1007 C C . ALA A 1 137 ? -18.631 19.152 40.755 1.00 49.34 137 ALA A C 1
ATOM 1009 O O . ALA A 1 137 ? -18.380 19.254 39.557 1.00 49.34 137 ALA A O 1
ATOM 1010 N N . ALA A 1 138 ? -19.627 19.837 41.319 1.00 48.56 138 ALA A N 1
ATOM 1011 C CA . ALA A 1 138 ? -20.241 20.968 40.635 1.00 48.56 138 ALA A CA 1
ATOM 1012 C C . ALA A 1 138 ? -19.445 22.221 41.008 1.00 48.56 138 ALA A C 1
ATOM 1014 O O . ALA A 1 138 ? -19.422 22.634 42.165 1.00 48.56 138 ALA A O 1
ATOM 1015 N N . GLY A 1 139 ? -18.733 22.782 40.037 1.00 51.88 139 GLY A N 1
ATOM 1016 C CA . GLY A 1 139 ? -18.137 24.105 40.157 1.00 51.88 139 GLY A CA 1
ATOM 1017 C C . GLY A 1 139 ? -19.117 25.171 39.677 1.00 51.88 139 GLY A C 1
ATOM 1018 O O . GLY A 1 139 ? -20.080 24.875 38.969 1.00 51.88 139 GLY A O 1
ATOM 1019 N N . GLU A 1 140 ? -18.831 26.432 39.989 1.00 43.62 140 GLU A N 1
ATOM 1020 C CA . GLU A 1 140 ? -19.645 27.590 39.577 1.00 43.62 140 GLU A CA 1
ATOM 1021 C C . GLU A 1 140 ? -19.864 27.677 38.053 1.00 43.62 140 GLU A C 1
ATOM 1023 O O . GLU A 1 140 ? -20.821 28.290 37.594 1.00 43.62 140 GLU A O 1
ATOM 1028 N N . ASN A 1 141 ? -19.015 27.004 37.267 1.00 43.41 141 ASN A N 1
ATOM 1029 C CA . ASN A 1 141 ? -19.056 26.992 35.807 1.00 43.41 141 ASN A CA 1
ATOM 1030 C C . ASN A 1 141 ? -19.550 25.667 35.195 1.00 43.41 141 ASN A C 1
ATOM 1032 O O . ASN A 1 141 ? -19.557 25.544 33.972 1.00 43.41 141 ASN A O 1
ATOM 1036 N N . GLY A 1 142 ? -19.937 24.660 35.985 1.00 50.72 142 GLY A N 1
ATOM 1037 C CA . GLY A 1 142 ? -20.447 23.389 35.455 1.00 50.72 142 GLY A CA 1
ATOM 1038 C C . GLY A 1 142 ? -20.037 22.149 36.245 1.00 50.72 142 GLY A C 1
ATOM 1039 O O . GLY A 1 142 ? -19.444 22.231 37.318 1.00 50.72 142 GLY A O 1
ATOM 1040 N N . LEU A 1 143 ? -20.375 20.982 35.698 1.00 53.41 143 LEU A N 1
ATOM 1041 C CA . LEU A 1 143 ? -20.141 19.681 36.325 1.00 53.41 143 LEU A CA 1
ATOM 1042 C C . LEU A 1 143 ? -18.787 19.124 35.882 1.00 53.41 143 LEU A C 1
ATOM 1044 O O . LEU A 1 143 ? -18.541 18.958 34.688 1.00 53.41 143 LEU A O 1
ATOM 1048 N N . GLU A 1 144 ? -17.916 18.825 36.836 1.00 55.25 144 GLU A N 1
ATOM 1049 C CA . GLU A 1 144 ? -16.612 18.209 36.621 1.00 55.25 144 GLU A CA 1
ATOM 1050 C C . GLU A 1 144 ? -16.642 16.766 37.137 1.00 55.25 144 GLU A C 1
ATOM 1052 O O . GLU A 1 144 ? -16.912 16.517 38.311 1.00 55.25 144 GLU A O 1
ATOM 1057 N N . LEU A 1 145 ? -16.381 15.811 36.245 1.00 51.22 145 LEU A N 1
ATOM 1058 C CA . LEU A 1 145 ? -16.234 14.394 36.560 1.00 51.22 145 LEU A CA 1
ATOM 1059 C C . LEU A 1 145 ? -14.756 14.024 36.456 1.00 51.22 145 LEU A C 1
ATOM 1061 O O . LEU A 1 145 ? -14.196 14.068 35.359 1.00 51.22 145 LEU A O 1
ATOM 1065 N N . LYS A 1 146 ? -14.131 13.649 37.574 1.00 54.84 146 LYS A N 1
ATOM 1066 C CA . LYS A 1 146 ? -12.761 13.116 37.602 1.00 54.84 146 LYS A CA 1
ATOM 1067 C C . LYS A 1 146 ? -12.782 11.621 37.885 1.00 54.84 146 LYS A C 1
ATOM 1069 O O . LYS A 1 146 ? -13.238 11.207 38.945 1.00 54.84 146 LYS A O 1
ATOM 1074 N N . GLU A 1 147 ? -12.260 10.830 36.952 1.00 45.81 147 GLU A N 1
ATOM 1075 C CA . GLU A 1 147 ? -12.079 9.384 37.102 1.00 45.81 147 GLU A CA 1
ATOM 1076 C C . GLU A 1 147 ? -10.659 8.998 36.671 1.00 45.81 147 GLU A C 1
ATOM 1078 O O . GLU A 1 147 ? -10.278 9.180 35.514 1.00 45.81 147 GLU A O 1
ATOM 1083 N N . GLY A 1 148 ? -9.853 8.492 37.612 1.00 47.75 148 GLY A N 1
ATOM 1084 C CA . GLY A 1 148 ? -8.564 7.851 37.313 1.00 47.75 148 GLY A CA 1
ATOM 1085 C C . GLY A 1 148 ? -7.589 8.690 36.476 1.00 47.75 148 GLY A C 1
ATOM 1086 O O . GLY A 1 148 ? -6.861 8.139 35.655 1.00 47.75 148 GLY A O 1
ATOM 1087 N N . GLY A 1 149 ? -7.599 10.017 36.643 1.00 49.12 149 GLY A N 1
ATOM 1088 C CA . GLY A 1 149 ? -6.751 10.950 35.889 1.00 49.12 149 GLY A CA 1
ATOM 1089 C C . GLY A 1 149 ? -7.379 11.532 34.615 1.00 49.12 149 GLY A C 1
ATOM 1090 O O . GLY A 1 149 ? -6.762 12.385 33.983 1.00 49.12 149 GLY A O 1
ATOM 1091 N N . SER A 1 150 ? -8.603 11.139 34.252 1.00 43.59 150 SER A N 1
ATOM 1092 C CA . SER A 1 150 ? -9.390 11.780 33.191 1.00 43.59 150 SER A CA 1
ATOM 1093 C C . SER A 1 150 ? -10.416 12.733 33.804 1.00 43.59 150 SER A C 1
ATOM 1095 O O . SER A 1 150 ? -11.219 12.322 34.639 1.00 43.59 150 SER A O 1
ATOM 1097 N N . ALA A 1 151 ? -10.385 14.006 33.402 1.00 48.97 151 ALA A N 1
ATOM 1098 C CA . ALA A 1 151 ? -11.364 15.011 33.808 1.00 48.97 151 ALA A CA 1
ATOM 1099 C C . ALA A 1 151 ? -12.291 15.337 32.628 1.00 48.97 151 ALA A C 1
ATOM 1101 O O . ALA A 1 151 ? -11.830 15.791 31.580 1.00 48.97 151 ALA A O 1
ATOM 1102 N N . LEU A 1 152 ? -13.593 15.107 32.793 1.00 45.50 152 LEU A N 1
ATOM 1103 C CA . LEU A 1 152 ? -14.629 15.527 31.853 1.00 45.50 152 LEU A CA 1
ATOM 1104 C C . LEU A 1 152 ? -15.399 16.698 32.468 1.00 45.50 152 LEU A C 1
ATOM 1106 O O . LEU A 1 152 ? -16.079 16.536 33.479 1.00 45.50 152 LEU A O 1
ATOM 1110 N N . THR A 1 153 ? -15.297 17.877 31.855 1.00 52.75 153 THR A N 1
ATOM 1111 C CA . THR A 1 153 ? -15.994 19.086 32.312 1.00 52.75 153 THR A CA 1
ATOM 1112 C C . THR A 1 153 ? -17.166 19.392 31.387 1.00 52.75 153 THR A C 1
ATOM 1114 O O . THR A 1 153 ? -16.988 19.693 30.206 1.00 52.75 153 THR A O 1
ATOM 1117 N N . LEU A 1 154 ? -18.381 19.323 31.923 1.00 47.59 154 LEU A N 1
ATOM 1118 C CA . LEU A 1 154 ? -19.620 19.633 31.222 1.00 47.59 154 LEU A CA 1
ATOM 1119 C C . LEU A 1 154 ? -20.076 21.035 31.641 1.00 47.59 154 LEU A C 1
ATOM 1121 O O . LEU A 1 154 ? -20.655 21.244 32.708 1.00 47.59 154 LEU A O 1
ATOM 1125 N N . ARG A 1 155 ? -19.752 22.014 30.792 1.00 48.69 155 ARG A N 1
ATOM 1126 C CA . ARG A 1 155 ? -20.090 23.429 30.981 1.00 48.69 155 ARG A CA 1
ATOM 1127 C C . ARG A 1 155 ? -21.506 23.680 30.465 1.00 48.69 155 ARG A C 1
ATOM 1129 O O . ARG A 1 155 ? -21.735 23.613 29.258 1.00 48.69 155 ARG A O 1
ATOM 1136 N N . HIS A 1 156 ? -22.453 23.951 31.361 1.00 42.53 156 HIS A N 1
ATOM 1137 C CA . HIS A 1 156 ? -23.812 24.338 30.983 1.00 42.53 156 HIS A CA 1
ATOM 1138 C C . HIS A 1 156 ? -23.940 25.865 31.074 1.00 42.53 156 HIS A C 1
ATOM 1140 O O . HIS A 1 156 ? -23.576 26.420 32.107 1.00 42.53 156 HIS A O 1
ATOM 1146 N N . PRO A 1 157 ? -24.396 26.564 30.021 1.00 45.91 157 PRO A N 1
ATOM 1147 C CA . PRO A 1 157 ? -24.227 28.010 29.936 1.00 45.91 157 PRO A CA 1
ATOM 1148 C C . PRO A 1 157 ? -25.125 28.858 30.850 1.00 45.91 157 PRO A C 1
ATOM 1150 O O . PRO A 1 157 ? -25.010 30.071 30.731 1.00 45.91 157 PRO A O 1
ATOM 1153 N N . ASP A 1 158 ? -26.003 28.311 31.716 1.00 47.34 158 ASP A N 1
ATOM 1154 C CA . ASP A 1 158 ? -27.021 29.199 32.314 1.00 47.34 158 ASP A CA 1
ATOM 1155 C C . ASP A 1 158 ? -27.778 28.803 33.610 1.00 47.34 158 ASP A C 1
ATOM 1157 O O . ASP A 1 158 ? -28.952 29.141 33.696 1.00 47.34 158 ASP A O 1
ATOM 1161 N N . ARG A 1 159 ? -27.203 28.134 34.639 1.00 42.72 159 ARG A N 1
ATOM 1162 C CA . ARG A 1 159 ? -27.825 28.076 36.004 1.00 42.72 159 ARG A CA 1
ATOM 1163 C C . ARG A 1 159 ? -26.843 27.818 37.160 1.00 42.72 159 ARG A C 1
ATOM 1165 O O . ARG A 1 159 ? -25.916 27.027 37.017 1.00 42.72 159 ARG A O 1
ATOM 1172 N N . ALA A 1 160 ? -27.126 28.441 38.313 1.00 46.28 160 ALA A N 1
ATOM 1173 C CA . ALA A 1 160 ? -26.411 28.317 39.589 1.00 46.28 160 ALA A CA 1
ATOM 1174 C C . ALA A 1 160 ? -26.343 26.861 40.096 1.00 46.28 160 ALA A C 1
ATOM 1176 O O . ALA A 1 160 ? -27.346 26.145 40.107 1.00 46.28 160 ALA A O 1
ATOM 1177 N N . GLY A 1 161 ? -25.130 26.431 40.455 1.00 45.06 161 GLY A N 1
ATOM 1178 C CA . GLY A 1 161 ? -24.748 25.033 40.650 1.00 45.06 161 GLY A CA 1
ATOM 1179 C C . GLY A 1 161 ? -25.179 24.409 41.979 1.00 45.06 161 GLY A C 1
ATOM 1180 O O . GLY A 1 161 ? -25.266 25.072 43.007 1.00 45.06 161 GLY A O 1
ATOM 1181 N N . VAL A 1 162 ? -25.401 23.093 41.949 1.00 45.25 162 VAL A N 1
ATOM 1182 C CA . VAL A 1 162 ? -25.615 22.236 43.124 1.00 45.25 162 VAL A CA 1
ATOM 1183 C C . VAL A 1 162 ? -24.606 21.091 43.060 1.00 45.25 162 VAL A C 1
ATOM 1185 O O . VAL A 1 162 ? -24.562 20.368 42.063 1.00 45.25 162 VAL A O 1
ATOM 1188 N N . THR A 1 163 ? -23.807 20.919 44.114 1.00 43.78 163 THR A N 1
ATOM 1189 C CA . THR A 1 163 ? -22.764 19.884 44.203 1.00 43.78 163 THR A CA 1
ATOM 1190 C C . THR A 1 163 ? -23.319 18.603 44.809 1.00 43.78 163 THR A C 1
ATOM 1192 O O . THR A 1 163 ? -23.670 18.574 45.985 1.00 43.78 163 THR A O 1
ATOM 1195 N N . TRP A 1 164 ? -23.355 17.528 44.019 1.00 42.06 164 TRP A N 1
ATOM 1196 C CA . TRP A 1 164 ? -23.669 16.178 44.493 1.00 42.06 164 TRP A CA 1
ATOM 1197 C C . TRP A 1 164 ? -22.424 15.299 44.401 1.00 42.06 164 TRP A C 1
ATOM 1199 O O . TRP A 1 164 ? -21.972 14.976 43.304 1.00 42.06 164 TRP A O 1
ATOM 1209 N N . THR A 1 165 ? -21.887 14.892 45.550 1.00 43.25 165 THR A N 1
ATOM 1210 C CA . THR A 1 165 ? -20.803 13.907 45.643 1.00 43.25 165 THR A CA 1
ATOM 1211 C C . THR A 1 165 ? -21.374 12.557 46.066 1.00 43.25 165 THR A C 1
ATOM 1213 O O . THR A 1 165 ? -21.902 12.424 47.169 1.00 43.25 165 THR A O 1
ATOM 1216 N N . VAL A 1 166 ? -21.267 11.546 45.201 1.00 39.44 166 VAL A N 1
ATOM 1217 C CA . VAL A 1 166 ? -21.622 10.155 45.521 1.00 39.44 166 VAL A CA 1
ATOM 1218 C C . VAL A 1 166 ? -20.355 9.315 45.434 1.00 39.44 166 VAL A C 1
ATOM 1220 O O . VAL A 1 166 ? -19.842 9.076 44.343 1.00 39.44 166 VAL A O 1
ATOM 1223 N N . THR A 1 167 ? -19.848 8.868 46.582 1.00 45.75 167 THR A N 1
ATOM 1224 C CA . THR A 1 167 ? -18.678 7.988 46.650 1.00 45.75 167 THR A CA 1
ATOM 1225 C C . THR A 1 167 ? -19.156 6.541 46.625 1.00 45.75 167 THR A C 1
ATOM 1227 O O . THR A 1 167 ? -19.851 6.091 47.536 1.00 45.75 167 THR A O 1
ATOM 1230 N N . ALA A 1 168 ? -18.792 5.793 45.582 1.00 37.97 168 ALA A N 1
ATOM 1231 C CA . ALA A 1 168 ? -19.094 4.368 45.484 1.00 37.97 168 ALA A CA 1
ATOM 1232 C C . ALA A 1 168 ? -18.290 3.588 46.542 1.00 37.97 168 ALA A C 1
ATOM 1234 O O . ALA A 1 168 ? -17.154 3.193 46.299 1.00 37.97 168 ALA A O 1
ATOM 1235 N N . GLY A 1 169 ? -18.865 3.408 47.734 1.00 42.38 169 GLY A N 1
ATOM 1236 C CA . GLY A 1 169 ? -18.295 2.540 48.766 1.00 42.38 169 GLY A CA 1
ATOM 1237 C C . GLY A 1 169 ? -18.702 2.828 50.211 1.00 42.38 169 GLY A C 1
ATOM 1238 O O . GLY A 1 169 ? -18.663 1.900 51.007 1.00 42.38 169 GLY A O 1
ATOM 1239 N N . ALA A 1 170 ? -19.105 4.052 50.575 1.00 40.88 170 ALA A N 1
ATOM 1240 C CA . ALA A 1 170 ? -19.567 4.356 51.938 1.00 40.88 170 ALA A CA 1
ATOM 1241 C C . ALA A 1 170 ? -20.236 5.742 52.024 1.00 40.88 170 ALA A C 1
ATOM 1243 O O . ALA A 1 170 ? -19.569 6.748 52.254 1.00 40.88 170 ALA A O 1
ATOM 1244 N N . GLY A 1 171 ? -21.563 5.780 51.886 1.00 46.84 171 GLY A N 1
ATOM 1245 C CA . GLY A 1 171 ? -22.391 6.943 52.225 1.00 46.84 171 GLY A CA 1
ATOM 1246 C C . GLY A 1 171 ? -22.490 8.049 51.166 1.00 46.84 171 GLY A C 1
ATOM 1247 O O . GLY A 1 171 ? -21.611 8.244 50.326 1.00 46.84 171 GLY A O 1
ATOM 1248 N N . ALA A 1 172 ? -23.605 8.778 51.222 1.00 43.62 172 ALA A N 1
ATOM 1249 C CA . ALA A 1 172 ? -23.867 9.970 50.421 1.00 43.62 172 ALA A CA 1
ATOM 1250 C C . ALA A 1 172 ? -23.757 11.221 51.315 1.00 43.62 172 ALA A C 1
ATOM 1252 O O . ALA A 1 172 ? -24.379 11.281 52.380 1.00 43.62 172 ALA A O 1
ATOM 1253 N N . ASP A 1 173 ? -22.962 12.209 50.890 1.00 39.16 173 ASP A N 1
ATOM 1254 C CA . ASP A 1 173 ? -22.789 13.509 51.561 1.00 39.16 173 ASP A CA 1
ATOM 1255 C C . ASP A 1 173 ? -23.371 14.591 50.645 1.00 39.16 173 ASP A C 1
ATOM 1257 O O . ASP A 1 173 ? -22.948 14.738 49.495 1.00 39.16 173 ASP A O 1
ATOM 1261 N N . ALA A 1 174 ? -24.371 15.318 51.143 1.00 42.34 174 ALA A N 1
ATOM 1262 C CA . ALA A 1 174 ? -24.928 16.483 50.467 1.00 42.34 174 ALA A CA 1
ATOM 1263 C C . ALA A 1 174 ? -24.562 17.734 51.269 1.00 42.34 174 ALA A C 1
ATOM 1265 O O . ALA A 1 174 ? -24.919 17.850 52.446 1.00 42.34 174 ALA A O 1
ATOM 1266 N N . ARG A 1 175 ? -23.856 18.678 50.634 1.00 43.38 175 ARG A N 1
ATOM 1267 C CA . ARG A 1 175 ? -23.531 19.982 51.224 1.00 43.38 175 ARG A CA 1
ATOM 1268 C C . ARG A 1 175 ? -24.341 21.058 50.538 1.00 43.38 175 ARG A C 1
ATOM 1270 O O . ARG A 1 175 ? -24.183 21.292 49.343 1.00 43.38 175 ARG A O 1
ATOM 1277 N N . TYR A 1 176 ? -25.190 21.708 51.312 1.00 43.81 176 TYR A N 1
ATOM 1278 C CA . TYR A 1 176 ? -25.919 22.887 50.882 1.00 43.81 176 TYR A CA 1
ATOM 1279 C C . TYR A 1 176 ? -25.165 24.121 51.363 1.00 43.81 176 TYR A C 1
ATOM 1281 O O . TYR A 1 176 ? -24.867 24.221 52.551 1.00 43.81 176 TYR A O 1
ATOM 1289 N N . VAL A 1 177 ? -24.860 25.044 50.455 1.00 47.25 177 VAL A N 1
ATOM 1290 C CA . VAL A 1 177 ? -24.397 26.388 50.810 1.00 47.25 177 VAL A CA 1
ATOM 1291 C C . VAL A 1 177 ? -25.530 27.335 50.465 1.00 47.25 177 VAL A C 1
ATOM 1293 O O . VAL A 1 177 ? -25.904 27.447 49.298 1.00 47.25 177 VAL A O 1
ATOM 1296 N N . ASP A 1 178 ? -26.120 27.951 51.483 1.00 43.88 178 ASP A N 1
ATOM 1297 C CA . ASP A 1 178 ? -27.145 28.966 51.272 1.00 43.88 178 ASP A CA 1
ATOM 1298 C C . ASP A 1 178 ? -26.493 30.228 50.690 1.00 43.88 178 ASP A C 1
ATOM 1300 O O . ASP A 1 178 ? -25.589 30.812 51.292 1.00 43.88 178 ASP A O 1
ATOM 1304 N N . ALA A 1 179 ? -26.931 30.622 49.495 1.00 40.78 179 ALA A N 1
ATOM 1305 C CA . ALA A 1 179 ? -26.327 31.705 48.727 1.00 40.78 179 ALA A CA 1
ATOM 1306 C C . ALA A 1 179 ? -26.548 33.089 49.360 1.00 40.78 179 ALA A C 1
ATOM 1308 O O . ALA A 1 179 ? -25.811 34.020 49.043 1.00 40.78 179 ALA A O 1
ATOM 1309 N N . GLU A 1 180 ? -27.535 33.230 50.250 1.00 37.09 180 GLU A N 1
ATOM 1310 C CA . GLU A 1 180 ? -27.865 34.511 50.883 1.00 37.09 180 GLU A CA 1
ATOM 1311 C C . GLU A 1 180 ? -27.141 34.708 52.230 1.00 37.09 180 GLU A C 1
ATOM 1313 O O . GLU A 1 180 ? -26.777 35.830 52.579 1.00 37.09 180 GLU A O 1
ATOM 1318 N N . SER A 1 181 ? -26.864 33.621 52.966 1.00 47.31 181 SER A N 1
ATOM 1319 C CA . SER A 1 181 ? -26.266 33.668 54.314 1.00 47.31 181 SER A CA 1
ATOM 1320 C C . SER A 1 181 ? -24.852 33.080 54.429 1.00 47.31 181 SER A C 1
ATOM 1322 O O . SER A 1 181 ? -24.187 33.274 55.449 1.00 47.31 181 SER A O 1
ATOM 1324 N N . GLY A 1 182 ? -24.373 32.348 53.418 1.00 46.50 182 GLY A N 1
ATOM 1325 C CA . GLY A 1 182 ? -23.067 31.678 53.439 1.00 46.50 182 GLY A CA 1
ATOM 1326 C C . GLY A 1 182 ? -22.979 30.492 54.409 1.00 46.50 182 GLY A C 1
ATOM 1327 O O . GLY A 1 182 ? -21.890 29.956 54.628 1.00 46.50 182 GLY A O 1
ATOM 1328 N N . GLN A 1 183 ? -24.096 30.064 55.005 1.00 37.88 183 GLN A N 1
ATOM 1329 C CA . GLN A 1 183 ? -24.118 28.900 55.886 1.00 37.88 183 GLN A CA 1
ATOM 1330 C C . GLN A 1 183 ? -23.997 27.598 55.095 1.00 37.88 183 GLN A C 1
ATOM 1332 O O . GLN A 1 183 ? -24.695 27.378 54.105 1.00 37.88 183 GLN A O 1
ATOM 1337 N N . VAL A 1 184 ? -23.131 26.705 55.584 1.00 44.97 184 VAL A N 1
ATOM 1338 C CA . VAL A 1 184 ? -22.937 25.365 55.024 1.00 44.97 184 VAL A CA 1
ATOM 1339 C C . VAL A 1 184 ? -23.648 24.337 55.896 1.00 44.97 184 VAL A C 1
ATOM 1341 O O . VAL A 1 184 ? -23.252 24.109 57.039 1.00 44.97 184 VAL A O 1
ATOM 1344 N N . THR A 1 185 ? -24.670 23.684 55.346 1.00 44.94 185 THR A N 1
ATOM 1345 C CA . THR A 1 185 ? -25.360 22.559 55.992 1.00 44.94 185 THR A CA 1
ATOM 1346 C C . THR A 1 185 ? -24.912 21.254 55.345 1.00 44.94 185 THR A C 1
ATOM 1348 O O . THR A 1 185 ? -25.053 21.079 54.135 1.00 44.94 185 THR A O 1
ATOM 1351 N N . ILE A 1 186 ? -24.363 20.338 56.144 1.00 46.47 186 ILE A N 1
ATOM 1352 C CA . ILE A 1 186 ? -23.862 19.035 55.685 1.00 46.47 186 ILE A CA 1
ATOM 1353 C C . ILE A 1 186 ? -24.814 17.949 56.178 1.00 46.47 186 ILE A C 1
ATOM 1355 O O . ILE A 1 186 ? -24.960 17.765 57.386 1.00 46.47 186 ILE A O 1
ATOM 1359 N N . ASN A 1 187 ? -25.435 17.218 55.252 1.00 39.75 187 ASN A N 1
ATOM 1360 C CA . ASN A 1 187 ? -26.303 16.090 55.572 1.00 39.75 187 ASN A CA 1
ATOM 1361 C C . ASN A 1 187 ? -25.616 14.785 55.154 1.00 39.75 187 ASN A C 1
ATOM 1363 O O . ASN A 1 187 ? -25.313 14.587 53.975 1.00 39.75 187 ASN A O 1
ATOM 1367 N N . LYS A 1 188 ? -25.340 13.918 56.134 1.00 42.47 188 LYS A N 1
ATOM 1368 C CA . LYS A 1 188 ? -24.668 12.629 55.928 1.00 42.47 188 LYS A CA 1
ATOM 1369 C C . LYS A 1 188 ? -25.678 11.505 56.047 1.00 42.47 188 LYS A C 1
ATOM 1371 O O . LYS A 1 188 ? -26.253 11.315 57.118 1.00 42.47 188 LYS A O 1
ATOM 1376 N N . VAL A 1 189 ? -25.849 10.741 54.973 1.00 45.41 189 VAL A N 1
ATOM 1377 C CA . VAL A 1 189 ? -26.664 9.524 54.985 1.00 45.41 189 VAL A CA 1
ATOM 1378 C C . VAL A 1 189 ? -25.738 8.331 54.790 1.00 45.41 189 VAL A C 1
ATOM 1380 O O . VAL A 1 189 ? -25.099 8.183 53.745 1.00 45.41 189 VAL A O 1
ATOM 1383 N N . TYR A 1 190 ? -25.647 7.493 55.818 1.00 41.31 190 TYR A N 1
ATOM 1384 C CA . TYR A 1 190 ? -24.928 6.225 55.768 1.00 41.31 190 TYR A CA 1
ATOM 1385 C C . TYR A 1 190 ? -25.896 5.140 55.287 1.00 41.31 190 TYR A C 1
ATOM 1387 O O . TYR A 1 190 ? -27.018 5.063 55.782 1.00 41.31 190 TYR A O 1
ATOM 1395 N N . ALA A 1 191 ? -25.481 4.342 54.305 1.00 39.56 191 ALA A N 1
ATOM 1396 C CA . ALA A 1 191 ? -26.190 3.127 53.915 1.00 39.56 191 ALA A CA 1
ATOM 1397 C C . ALA A 1 191 ? -25.565 1.948 54.671 1.00 39.56 191 ALA A C 1
ATOM 1399 O O . ALA A 1 191 ? -24.336 1.877 54.748 1.00 39.56 191 ALA A O 1
ATOM 1400 N N . GLU A 1 192 ? -26.403 1.087 55.246 1.00 38.72 192 GLU A N 1
ATOM 1401 C CA . GLU A 1 192 ? -26.004 -0.194 55.852 1.00 38.72 192 GLU A CA 1
ATOM 1402 C C . GLU A 1 192 ? -25.716 -1.245 54.774 1.00 38.72 192 GLU A C 1
ATOM 1404 O O . GLU A 1 192 ? -26.481 -1.290 53.779 1.00 38.72 192 GLU A O 1
#

pLDDT: mean 73.53, std 23.05, range [37.09, 97.56]

Sequence (192 aa):
MTRTGTHPGEAQLALHARGDLGSWAAWKLRRHLAVCARCEREVRLYAAAAEGLARGAAALPEDLNWNRLAAEMKANIRLGLAAGAIAGPAPAPAPRLTWRAAFAIAALTVVIVSGWWLHLPQPGAPPAAADSGIVLAAGENGLELKEGGSALTLRHPDRAGVTWTVTAGAGADARYVDAESGQVTINKVYAE

Secondary structure (DSSP, 8-state):
----PPPPPHHHHHHHHHT-S-HHHHHHHHHHHTT-HHHHHHHHHHHHHHHHHHHHHHTS-TT--HHHHHHHHHHHHHHHHHHHHHHSPPPPPPPP--HHHHHHHHHHHHHHHHHHHHTSPP-PPP------S-EEEEETTEEEEEETTEEEEE--SS-----EEE-TTS-EEEEEE-TTT--EEEEEE---

Radius of gyration: 32.63 Å; chains: 1; bounding box: 45×60×86 Å

Foldseek 3Di:
DDDPDDDDDLVLLLCLLVPNHPPVSNVVNVVVCVPDVVSVVSSVVSNVVVVVVVVVVVPDDPPDDPVVVVVVVVVVVVVVVVVCVVPPDDDDPDDDCDPVNVVVVVVVVVVVVVVVVVPDDDPPDPQDPFDQWFFFFQDQQATWTDHRRDIDGDGDPDDGDFTWGDTPPWWTWGWDQDPVPRDIDIDTDTDD